Protein AF-A0A7Y5FXQ7-F1 (afdb_monomer_lite)

pLDDT: mean 80.45, std 16.92, range [24.81, 97.0]

Structure (mmCIF, N/CA/C/O backbone):
data_AF-A0A7Y5FXQ7-F1
#
_entry.id   AF-A0A7Y5FXQ7-F1
#
loop_
_atom_site.group_PDB
_atom_site.id
_atom_site.type_symbol
_atom_site.label_atom_id
_atom_site.label_alt_id
_atom_site.label_comp_id
_atom_site.label_asym_id
_atom_site.label_entity_id
_atom_site.label_seq_id
_atom_site.pdbx_PDB_ins_code
_atom_site.Cartn_x
_atom_site.Cartn_y
_atom_site.Cartn_z
_atom_site.occupancy
_atom_site.B_iso_or_equiv
_atom_site.auth_seq_id
_atom_site.auth_comp_id
_atom_site.auth_asym_id
_atom_site.auth_atom_id
_atom_site.pdbx_PDB_model_num
ATOM 1 N N . MET A 1 1 ? -5.727 45.950 62.310 1.00 51.16 1 MET A N 1
ATOM 2 C CA . MET A 1 1 ? -4.956 44.705 62.051 1.00 51.16 1 MET A CA 1
ATOM 3 C C . MET A 1 1 ? -5.798 43.414 61.933 1.00 51.16 1 MET A C 1
ATOM 5 O O . MET A 1 1 ? -5.301 42.457 61.358 1.00 51.16 1 MET A O 1
ATOM 9 N N . ARG A 1 2 ? -7.067 43.358 62.391 1.00 54.91 2 ARG A N 1
ATOM 10 C CA . ARG A 1 2 ? -7.904 42.129 62.393 1.00 54.91 2 ARG A CA 1
ATOM 11 C C . ARG A 1 2 ? -8.456 41.649 61.032 1.00 54.91 2 ARG A C 1
ATOM 13 O O . ARG A 1 2 ? -8.729 40.462 60.903 1.00 54.91 2 ARG A O 1
ATOM 20 N N . LEU A 1 3 ? -8.588 42.505 60.009 1.00 56.66 3 LEU A N 1
ATOM 21 C CA . LEU A 1 3 ? -9.130 42.086 58.697 1.00 56.66 3 LEU A CA 1
ATOM 22 C C . LEU A 1 3 ? -8.191 41.156 57.899 1.00 56.66 3 LEU A C 1
ATOM 24 O O . LEU A 1 3 ? -8.670 40.258 57.211 1.00 56.66 3 LEU A O 1
ATOM 28 N N . LYS A 1 4 ? -6.864 41.330 58.015 1.00 57.78 4 LYS A N 1
ATOM 29 C CA . LYS A 1 4 ? -5.871 40.551 57.246 1.00 57.78 4 LYS A CA 1
ATOM 30 C C . LYS A 1 4 ? -5.880 39.054 57.600 1.00 57.78 4 LYS A C 1
ATOM 32 O O . LYS A 1 4 ? -5.691 38.220 56.722 1.00 57.78 4 LYS A O 1
ATOM 37 N N . TYR A 1 5 ? -6.184 38.714 58.856 1.00 61.66 5 TYR A N 1
ATOM 38 C CA . TYR A 1 5 ? -6.247 37.327 59.339 1.00 61.66 5 TYR A CA 1
ATOM 39 C C . TYR A 1 5 ? -7.453 36.538 58.798 1.00 61.66 5 TYR A C 1
ATOM 41 O O . TYR A 1 5 ? -7.352 35.338 58.563 1.00 61.66 5 TYR A O 1
ATOM 49 N N . SER A 1 6 ? -8.590 37.202 58.567 1.00 76.50 6 SER A N 1
ATOM 50 C CA . SER A 1 6 ? -9.808 36.569 58.032 1.00 76.50 6 SER A CA 1
ATOM 51 C C . SER A 1 6 ? -9.676 36.252 56.540 1.00 76.50 6 SER A C 1
ATOM 53 O O . SER A 1 6 ? -10.070 35.171 56.101 1.00 76.50 6 SER A O 1
ATOM 55 N N . LEU A 1 7 ? -9.062 37.157 55.771 1.00 79.94 7 LEU A N 1
ATOM 56 C CA . LEU A 1 7 ? -8.849 36.965 54.339 1.00 79.94 7 LEU A CA 1
ATOM 57 C C . LEU A 1 7 ? -7.823 35.853 54.067 1.00 79.94 7 LEU A C 1
ATOM 59 O O . LEU A 1 7 ? -8.101 34.958 53.276 1.00 79.94 7 LEU A O 1
ATOM 63 N N . ALA A 1 8 ? -6.697 35.852 54.791 1.00 82.12 8 ALA A N 1
ATOM 64 C CA . ALA A 1 8 ? -5.660 34.824 54.666 1.00 82.12 8 ALA A CA 1
ATOM 65 C C . ALA A 1 8 ? -6.163 33.419 55.046 1.00 82.12 8 ALA A C 1
ATOM 67 O O . ALA A 1 8 ? -5.838 32.434 54.390 1.00 82.12 8 ALA A O 1
ATOM 68 N N . ARG A 1 9 ? -7.009 33.312 56.079 1.00 86.06 9 ARG A N 1
ATOM 69 C CA . ARG A 1 9 ? -7.615 32.033 56.475 1.00 86.06 9 ARG A CA 1
ATOM 70 C C . ARG A 1 9 ? -8.588 31.501 55.417 1.00 86.06 9 ARG A C 1
ATOM 72 O O . ARG A 1 9 ? -8.637 30.295 55.207 1.00 86.06 9 ARG A O 1
ATOM 79 N N . LYS A 1 10 ? -9.336 32.379 54.738 1.00 86.19 10 LYS A N 1
ATOM 80 C CA . LYS A 1 10 ? -10.249 31.999 53.645 1.00 86.19 10 LYS A CA 1
ATOM 81 C C . LYS A 1 10 ? -9.496 31.546 52.391 1.00 86.19 10 LYS A C 1
ATOM 83 O O . LYS A 1 10 ? -9.889 30.549 51.794 1.00 86.19 10 LYS A O 1
ATOM 88 N N . THR A 1 11 ? -8.409 32.224 52.018 1.00 89.88 11 THR A N 1
ATOM 89 C CA . THR A 1 11 ? -7.582 31.816 50.869 1.00 89.88 11 THR A CA 1
ATOM 90 C C . THR A 1 11 ? -6.838 30.510 51.136 1.00 89.88 11 THR A C 1
ATOM 92 O O . THR A 1 11 ? -6.804 29.653 50.259 1.00 89.88 11 THR A O 1
ATOM 95 N N . LEU A 1 12 ? -6.324 30.306 52.354 1.00 91.75 12 LEU A N 1
ATOM 96 C CA . LEU A 1 12 ? -5.724 29.033 52.768 1.00 91.75 12 LEU A CA 1
ATOM 97 C C . LEU A 1 12 ? -6.733 27.881 52.741 1.00 91.75 12 LEU A C 1
ATOM 99 O O . LEU A 1 12 ? -6.394 26.796 52.280 1.00 91.75 12 LEU A O 1
ATOM 103 N N . LEU A 1 13 ? -7.976 28.116 53.177 1.00 92.56 13 LEU A N 1
ATOM 104 C CA . LEU A 1 13 ? -9.033 27.105 53.100 1.00 92.56 13 LEU A CA 1
ATOM 105 C C . LEU A 1 13 ? -9.350 26.729 51.648 1.00 92.56 13 LEU A C 1
ATOM 107 O O . LEU A 1 13 ? -9.466 25.548 51.339 1.00 92.56 13 LEU A O 1
ATOM 111 N N . GLY A 1 14 ? -9.461 27.725 50.764 1.00 92.62 14 GLY A N 1
ATOM 112 C CA . GLY A 1 14 ? -9.702 27.503 49.338 1.00 92.62 14 GLY A CA 1
ATOM 113 C C . GLY A 1 14 ? -8.558 26.748 48.660 1.00 92.62 14 GLY A C 1
ATOM 114 O O . GLY A 1 14 ? -8.807 25.797 47.926 1.00 92.62 14 GLY A O 1
ATOM 115 N N . ALA A 1 15 ? -7.309 27.113 48.960 1.00 94.25 15 ALA A N 1
ATOM 116 C CA . ALA A 1 15 ? -6.131 26.408 48.459 1.00 94.25 15 ALA A CA 1
ATOM 117 C C . ALA A 1 15 ? -6.070 24.958 48.969 1.00 94.25 15 ALA A C 1
ATOM 119 O O . ALA A 1 15 ? -5.801 24.048 48.189 1.00 94.25 15 ALA A O 1
ATOM 120 N N . ALA A 1 16 ? -6.379 24.728 50.250 1.00 95.19 16 ALA A N 1
ATOM 121 C CA . ALA A 1 16 ? -6.426 23.388 50.829 1.00 95.19 16 ALA A CA 1
ATOM 122 C C . ALA A 1 16 ? -7.520 22.523 50.184 1.00 95.19 16 ALA A C 1
ATOM 124 O O . ALA A 1 16 ? -7.251 21.387 49.810 1.00 95.19 16 ALA A O 1
ATOM 125 N N . LEU A 1 17 ? -8.724 23.070 49.986 1.00 96.50 17 LEU A N 1
ATOM 126 C CA . LEU A 1 17 ? -9.814 22.400 49.266 1.00 96.50 17 LEU A CA 1
ATOM 127 C C . LEU A 1 17 ? -9.438 22.082 47.814 1.00 96.50 17 LEU A C 1
ATOM 129 O O . LEU A 1 17 ? -9.714 20.980 47.346 1.00 96.50 17 LEU A O 1
ATOM 133 N N . GLY A 1 18 ? -8.778 23.015 47.123 1.00 95.88 18 GLY A N 1
ATOM 134 C CA . GLY A 1 18 ? -8.294 22.810 45.758 1.00 95.88 18 GLY A CA 1
ATOM 135 C C . GLY A 1 18 ? -7.258 21.689 45.664 1.00 95.88 18 GLY A C 1
ATOM 136 O O . GLY A 1 18 ? -7.374 20.821 44.803 1.00 95.88 18 GLY A O 1
ATOM 137 N N . LEU A 1 19 ? -6.290 21.657 46.585 1.00 96.69 19 LEU A N 1
ATOM 138 C CA . LEU A 1 19 ? -5.289 20.588 46.662 1.00 96.69 19 LEU A CA 1
ATOM 139 C C . LEU A 1 19 ? -5.917 19.231 46.988 1.00 96.69 19 LEU A C 1
ATOM 141 O O . LEU A 1 19 ? -5.521 18.222 46.4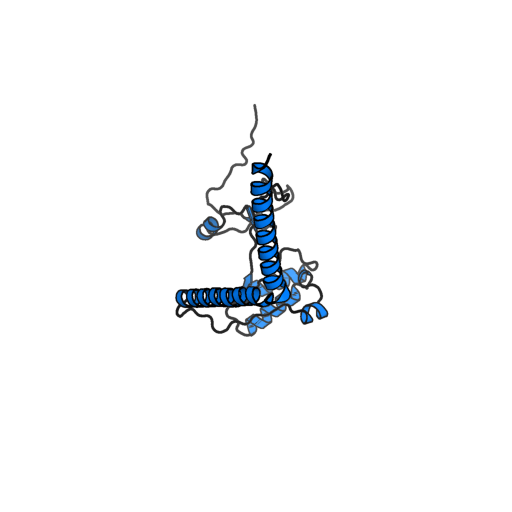13 1.00 96.69 19 LEU A O 1
ATOM 145 N N . LEU A 1 20 ? -6.916 19.206 47.871 1.00 96.38 20 LEU A N 1
ATOM 146 C CA . LEU A 1 20 ? -7.630 17.983 48.233 1.00 96.38 20 LEU A CA 1
ATOM 147 C C . LEU A 1 20 ? -8.426 17.442 47.035 1.00 96.38 20 LEU A C 1
ATOM 149 O O . LEU A 1 20 ? -8.339 16.256 46.724 1.00 96.38 20 LEU A O 1
ATOM 153 N N . ALA A 1 21 ? -9.127 18.313 46.305 1.00 96.12 21 ALA A N 1
ATOM 154 C CA . ALA A 1 21 ? -9.830 17.941 45.079 1.00 96.12 21 ALA A CA 1
ATOM 155 C C . ALA A 1 21 ? -8.866 17.444 43.988 1.00 96.12 21 ALA A C 1
ATOM 157 O O . ALA A 1 21 ? -9.116 16.404 43.384 1.00 96.12 21 ALA A O 1
ATOM 158 N N . ALA A 1 22 ? -7.743 18.135 43.771 1.00 94.50 22 ALA A N 1
ATOM 159 C CA . ALA A 1 22 ? -6.722 17.713 42.813 1.00 94.50 22 ALA A CA 1
ATOM 160 C C . ALA A 1 22 ? -6.108 16.354 43.189 1.00 94.50 22 ALA A C 1
ATOM 162 O O . ALA A 1 22 ? -5.956 15.493 42.327 1.00 94.50 22 ALA A O 1
ATOM 163 N N . GLY A 1 23 ? -5.820 16.134 44.476 1.00 94.50 23 GLY A N 1
ATOM 164 C CA . GLY A 1 23 ? -5.312 14.861 44.986 1.00 94.50 23 GLY A CA 1
ATOM 165 C C . GLY A 1 23 ? -6.311 13.714 44.825 1.00 94.50 23 GLY A C 1
ATOM 166 O O . GLY A 1 23 ? -5.914 12.616 44.452 1.00 94.50 23 GLY A O 1
ATOM 167 N N . LEU A 1 24 ? -7.607 13.969 45.038 1.00 92.25 24 LEU A N 1
ATOM 168 C CA . LEU A 1 24 ? -8.668 12.984 44.802 1.00 92.25 24 LEU A CA 1
ATOM 169 C C . LEU A 1 24 ? -8.826 12.651 43.317 1.00 92.25 24 LEU A C 1
ATOM 171 O O . LEU A 1 24 ? -8.971 11.479 42.983 1.00 92.25 24 LEU A O 1
ATOM 175 N N . ILE A 1 25 ? -8.772 13.653 42.434 1.00 89.50 25 ILE A N 1
ATOM 176 C CA . ILE A 1 25 ? -8.814 13.441 40.981 1.00 89.50 25 ILE A CA 1
ATOM 177 C C . ILE A 1 25 ? -7.613 12.605 40.543 1.00 89.50 25 ILE A C 1
ATOM 179 O O . ILE A 1 25 ? -7.805 11.615 39.847 1.00 89.50 25 ILE A O 1
ATOM 183 N N . TRP A 1 26 ? -6.408 12.960 40.996 1.00 89.19 26 TRP A N 1
ATOM 184 C CA . TRP A 1 26 ? -5.181 12.224 40.691 1.00 89.19 26 TRP A CA 1
ATOM 185 C C . TRP A 1 26 ? -5.227 10.779 41.210 1.00 89.19 26 TRP A C 1
ATOM 187 O O . TRP A 1 26 ? -4.934 9.844 40.470 1.00 89.19 26 TRP A O 1
ATOM 197 N N . LEU A 1 27 ? -5.665 10.574 42.458 1.00 88.00 27 LEU A N 1
ATOM 198 C CA . LEU A 1 27 ? -5.821 9.241 43.046 1.00 88.00 27 LEU A CA 1
ATOM 199 C C . LEU A 1 27 ? -6.845 8.407 42.265 1.00 88.00 27 LEU A C 1
ATOM 201 O O . LEU A 1 27 ? -6.624 7.227 41.997 1.00 88.00 27 LEU A O 1
ATOM 205 N N . PHE A 1 28 ? -7.966 9.016 41.884 1.00 83.50 28 PHE A N 1
ATOM 206 C CA . PHE A 1 28 ? -9.004 8.336 41.125 1.00 83.50 28 PHE A CA 1
ATOM 207 C C . PHE A 1 28 ? -8.534 7.987 39.705 1.00 83.50 28 PHE A C 1
ATOM 209 O O . PHE A 1 28 ? -8.767 6.864 39.254 1.00 83.50 28 PHE A O 1
ATOM 216 N N . SER A 1 29 ? -7.838 8.902 39.021 1.00 78.69 29 SER A N 1
ATOM 217 C CA . SER A 1 29 ? -7.351 8.691 37.655 1.00 78.69 29 SER A CA 1
ATOM 218 C C . SER A 1 29 ? -6.227 7.660 37.574 1.00 78.69 29 SER A C 1
ATOM 220 O O . SER A 1 29 ? -6.259 6.817 36.684 1.00 78.69 29 SER A O 1
ATOM 222 N N . GLU A 1 30 ? -5.264 7.699 38.498 1.00 81.31 30 GLU A N 1
ATOM 223 C CA . GLU A 1 30 ? -4.062 6.855 38.432 1.00 81.31 30 GLU A CA 1
ATOM 224 C C . GLU A 1 30 ? -4.216 5.515 39.161 1.00 81.31 30 GLU A C 1
ATOM 226 O O . GLU A 1 30 ? -3.668 4.508 38.722 1.00 81.31 30 GLU A O 1
ATOM 231 N N . VAL A 1 31 ? -4.967 5.469 40.269 1.00 78.81 31 VAL A N 1
ATOM 232 C CA . VAL A 1 31 ? -5.005 4.280 41.143 1.00 78.81 31 VAL A CA 1
ATOM 233 C C . VAL A 1 31 ? -6.305 3.496 41.003 1.00 78.81 31 VAL A C 1
ATOM 235 O O . VAL A 1 31 ? -6.283 2.268 40.995 1.00 78.81 31 VAL A O 1
ATOM 238 N N . VAL A 1 32 ? -7.446 4.180 40.893 1.00 73.69 32 VAL A N 1
ATOM 239 C CA . VAL A 1 32 ? -8.760 3.512 40.900 1.00 73.69 32 VAL A CA 1
ATOM 240 C C . VAL A 1 32 ? -9.206 3.117 39.492 1.00 73.69 32 VAL A C 1
ATOM 242 O O . VAL A 1 32 ? -9.837 2.075 39.317 1.00 73.69 32 VAL A O 1
ATOM 245 N N . ALA A 1 33 ? -8.902 3.940 38.485 1.00 70.62 33 ALA A N 1
ATOM 246 C CA . ALA A 1 33 ? -9.561 3.849 37.188 1.00 70.62 33 ALA A CA 1
ATOM 247 C C . ALA A 1 33 ? -8.715 4.197 35.938 1.00 70.62 33 ALA A C 1
ATOM 249 O O . ALA A 1 33 ? -9.302 4.696 34.970 1.00 70.62 33 ALA A O 1
ATOM 250 N N . PRO A 1 34 ? -7.405 3.879 35.845 1.00 70.56 34 PRO A N 1
ATOM 251 C CA . PRO A 1 34 ? -6.639 4.155 34.620 1.00 70.56 34 PRO A CA 1
ATOM 252 C C . PRO A 1 34 ? -7.247 3.460 33.384 1.00 70.56 34 PRO A C 1
ATOM 254 O O . PRO A 1 34 ? -7.194 3.970 32.268 1.00 70.56 34 PRO A O 1
ATOM 257 N N . GLY A 1 35 ? -7.922 2.321 33.584 1.00 75.81 35 GLY A N 1
ATOM 258 C CA . G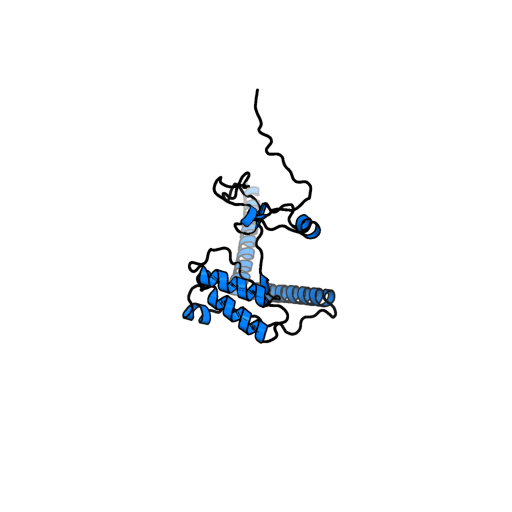LY A 1 35 ? -8.629 1.596 32.527 1.00 75.81 35 GLY A CA 1
ATOM 259 C C . GLY A 1 35 ? -9.997 2.164 32.134 1.00 75.81 35 GLY A C 1
ATOM 260 O O . GLY A 1 35 ? -10.489 1.811 31.067 1.00 75.81 35 GLY A O 1
ATOM 261 N N . ILE A 1 36 ? -10.629 3.024 32.944 1.00 81.31 36 ILE A N 1
ATOM 262 C CA . ILE A 1 36 ? -11.967 3.554 32.626 1.00 81.31 36 ILE A CA 1
ATOM 263 C C . ILE A 1 36 ? -11.875 4.530 31.456 1.00 81.31 36 ILE A C 1
ATOM 265 O O . ILE A 1 36 ? -12.641 4.397 30.506 1.00 81.31 36 ILE A O 1
ATOM 269 N N . TYR A 1 37 ? -10.907 5.452 31.481 1.00 79.56 37 TYR A N 1
ATOM 270 C CA . TYR A 1 37 ? -10.688 6.375 30.366 1.00 79.56 37 TYR A CA 1
ATOM 271 C C . TYR A 1 37 ? -10.354 5.615 29.077 1.00 79.56 37 TYR A C 1
ATOM 273 O O . TYR A 1 37 ? -11.023 5.805 28.066 1.00 79.56 37 TYR A O 1
ATOM 281 N N . ASN A 1 38 ? -9.413 4.668 29.149 1.00 82.50 38 ASN A N 1
ATOM 282 C CA . ASN A 1 38 ? -9.019 3.843 28.004 1.00 82.50 38 ASN A CA 1
ATOM 283 C C . ASN A 1 38 ? -10.181 3.001 27.463 1.00 82.50 38 ASN A C 1
ATOM 285 O O . ASN A 1 38 ? -10.306 2.819 26.257 1.00 82.50 38 ASN A O 1
ATOM 289 N N . ARG A 1 39 ? -11.060 2.500 28.337 1.00 86.12 39 ARG A N 1
ATOM 290 C CA . ARG A 1 39 ? -12.246 1.742 27.930 1.00 86.12 39 ARG A CA 1
ATOM 291 C C . ARG A 1 39 ? -13.290 2.631 27.264 1.00 86.12 39 ARG A C 1
ATOM 293 O O . ARG A 1 39 ? -13.817 2.246 26.228 1.00 86.12 39 ARG A O 1
ATOM 300 N N . PHE A 1 40 ? -13.558 3.818 27.809 1.00 88.69 40 PHE A N 1
ATOM 301 C CA . PHE A 1 40 ? -14.429 4.795 27.151 1.00 88.69 40 PHE A CA 1
ATOM 302 C C . PHE A 1 40 ? -13.860 5.227 25.798 1.00 88.69 40 PHE A C 1
ATOM 304 O O . PHE A 1 40 ? -14.593 5.315 24.812 1.00 88.69 40 PHE A O 1
ATOM 311 N N . GLU A 1 41 ? -12.553 5.461 25.716 1.00 90.38 41 GLU A N 1
ATOM 312 C CA . GLU A 1 41 ? -11.884 5.757 24.456 1.00 90.38 41 GLU A CA 1
ATOM 313 C C . GLU A 1 41 ? -12.033 4.596 23.464 1.00 90.38 41 GLU A C 1
ATOM 315 O O . GLU A 1 41 ? -12.498 4.826 22.349 1.00 90.38 41 GLU A O 1
ATOM 320 N N . ALA A 1 42 ? -11.744 3.359 23.880 1.00 91.12 42 ALA A N 1
ATOM 321 C CA . ALA A 1 42 ? -11.861 2.169 23.041 1.00 91.12 42 ALA A CA 1
ATOM 322 C C . ALA A 1 42 ? -13.301 1.939 22.552 1.00 91.12 42 ALA A C 1
ATOM 324 O O . ALA A 1 42 ? -13.527 1.790 21.354 1.00 91.12 42 ALA A O 1
ATOM 325 N N . GLU A 1 43 ? -14.295 2.002 23.441 1.00 94.19 43 GLU A N 1
ATOM 326 C CA . GLU A 1 43 ? -15.705 1.809 23.082 1.00 94.19 43 GLU A CA 1
ATOM 327 C C . GLU A 1 43 ? -16.215 2.922 22.148 1.00 94.19 43 GLU A C 1
ATOM 329 O O . GLU A 1 43 ? -16.913 2.657 21.162 1.00 94.19 43 GLU A O 1
ATOM 334 N N . THR A 1 44 ? -15.842 4.183 22.401 1.00 95.31 44 THR A N 1
ATOM 335 C CA . THR A 1 44 ? -16.229 5.298 21.518 1.00 95.31 44 THR A CA 1
ATOM 336 C C . THR A 1 44 ? -15.503 5.257 20.175 1.00 95.31 44 THR A C 1
ATOM 338 O O . THR A 1 44 ? -16.049 5.711 19.164 1.00 95.31 44 THR A O 1
ATOM 341 N N . LEU A 1 45 ? -14.274 4.747 20.134 1.00 94.25 45 LEU A N 1
ATOM 342 C CA . LEU A 1 45 ? -13.495 4.547 18.917 1.00 94.25 45 LEU A CA 1
ATOM 343 C C . LEU A 1 45 ? -14.092 3.414 18.072 1.00 94.25 45 LEU A C 1
ATOM 345 O O . LEU A 1 45 ? -14.381 3.638 16.895 1.00 94.25 45 LEU A O 1
ATOM 349 N N . ASP A 1 46 ? -14.410 2.272 18.680 1.00 94.69 46 ASP A N 1
ATOM 350 C CA . ASP A 1 46 ? -15.099 1.153 18.026 1.00 94.69 46 ASP A CA 1
ATOM 351 C C . ASP A 1 46 ? -16.440 1.582 17.425 1.00 94.69 46 ASP A C 1
ATOM 353 O O . ASP A 1 46 ? -16.748 1.270 16.270 1.00 94.69 46 ASP A O 1
ATOM 357 N N . LEU A 1 47 ? -17.233 2.355 18.171 1.00 96.06 47 LEU A N 1
ATOM 358 C CA . LEU A 1 47 ? -18.508 2.877 17.685 1.00 96.06 47 LEU A CA 1
ATOM 359 C C . LEU A 1 47 ? -18.327 3.791 16.465 1.00 96.06 47 LEU A C 1
ATOM 361 O O . LEU A 1 47 ? -19.101 3.708 15.507 1.00 96.06 47 LEU A O 1
ATOM 365 N N . ARG A 1 48 ? -17.308 4.660 16.485 1.00 94.31 48 ARG A N 1
ATOM 366 C CA . ARG A 1 48 ? -16.979 5.542 15.355 1.00 94.31 48 ARG A CA 1
ATOM 367 C C . ARG A 1 48 ? -16.561 4.736 14.127 1.00 94.31 48 ARG A C 1
ATOM 369 O O . ARG A 1 48 ? -17.053 5.027 13.036 1.00 94.31 48 ARG A O 1
ATOM 376 N N . TYR A 1 49 ? -15.726 3.711 14.299 1.00 95.12 49 TYR A N 1
ATOM 377 C CA . TYR A 1 49 ? -15.315 2.836 13.201 1.00 95.12 49 TYR A CA 1
ATOM 378 C C . TYR A 1 49 ? -16.487 2.048 12.622 1.00 95.12 49 TYR A C 1
ATOM 380 O O . TYR A 1 49 ? -16.662 2.060 11.406 1.00 95.12 49 TYR A O 1
ATOM 388 N N . ARG A 1 50 ? -17.341 1.446 13.458 1.00 95.00 50 ARG A N 1
ATOM 389 C CA . ARG A 1 50 ? -18.538 0.731 12.982 1.00 95.00 50 ARG A CA 1
ATOM 390 C C . ARG A 1 50 ? -19.455 1.644 12.177 1.00 95.00 50 ARG A C 1
ATOM 392 O O . ARG A 1 50 ? -19.747 1.340 11.028 1.00 95.00 50 ARG A O 1
ATOM 399 N N . ARG A 1 51 ? -19.795 2.823 12.713 1.00 94.62 51 ARG A N 1
ATOM 400 C CA . ARG A 1 51 ? -20.621 3.813 11.996 1.00 94.62 51 ARG A CA 1
ATOM 401 C C . ARG A 1 51 ? -19.992 4.248 10.673 1.00 94.62 51 ARG A C 1
ATOM 403 O O . ARG A 1 51 ? -20.703 4.416 9.686 1.00 94.62 51 ARG A O 1
ATOM 410 N N . ARG A 1 52 ? -18.668 4.429 10.635 1.00 92.56 52 ARG A N 1
ATOM 411 C CA . ARG A 1 52 ? -17.944 4.768 9.404 1.00 92.56 52 ARG A CA 1
ATOM 412 C C . ARG A 1 52 ? -18.007 3.630 8.387 1.00 92.56 52 ARG A C 1
ATOM 414 O O . ARG A 1 52 ? -18.255 3.904 7.218 1.00 92.56 52 ARG A O 1
ATOM 421 N N . ILE A 1 53 ? -17.794 2.388 8.815 1.00 90.00 53 ILE A N 1
ATOM 422 C CA . ILE A 1 53 ? -17.862 1.203 7.952 1.00 90.00 53 ILE A CA 1
ATOM 423 C C . ILE A 1 53 ? -19.278 1.030 7.400 1.00 90.00 53 ILE A C 1
ATOM 425 O O . ILE A 1 53 ? -19.430 0.857 6.195 1.00 90.00 53 ILE A O 1
ATOM 429 N N . ASP A 1 54 ? -20.306 1.144 8.239 1.00 90.44 54 ASP A N 1
ATOM 430 C CA . ASP A 1 54 ? -21.704 1.011 7.817 1.00 90.44 54 ASP A CA 1
ATOM 431 C C . ASP A 1 54 ? -22.098 2.106 6.821 1.00 90.44 54 ASP A C 1
ATOM 433 O O . ASP A 1 54 ? -22.730 1.828 5.804 1.00 90.44 54 ASP A O 1
ATOM 437 N N . HIS A 1 55 ? -21.643 3.340 7.048 1.00 89.94 55 HIS A N 1
ATOM 438 C CA . HIS A 1 55 ? -21.832 4.433 6.098 1.00 89.94 55 HIS A CA 1
ATOM 439 C C . HIS A 1 55 ? -21.155 4.157 4.745 1.00 89.94 55 HIS A C 1
ATOM 441 O O . HIS A 1 55 ? -21.766 4.363 3.697 1.00 89.94 55 HIS A O 1
ATOM 447 N N . LEU A 1 56 ? -19.914 3.659 4.750 1.00 88.25 56 LEU A N 1
ATOM 448 C CA . LEU A 1 56 ? -19.189 3.301 3.525 1.00 88.25 56 LEU A CA 1
ATOM 449 C C . LEU A 1 56 ? -19.838 2.118 2.791 1.00 88.25 56 LEU A C 1
ATOM 451 O O . LEU A 1 56 ? -19.885 2.115 1.562 1.00 88.25 56 LEU A O 1
ATOM 455 N N . ARG A 1 57 ? -20.360 1.130 3.528 1.00 84.81 57 ARG A N 1
ATOM 456 C CA . ARG A 1 57 ? -21.133 0.012 2.968 1.00 84.81 57 ARG A CA 1
ATOM 457 C C . ARG A 1 57 ? -22.407 0.514 2.295 1.00 84.81 57 ARG A C 1
ATOM 459 O O . ARG A 1 57 ? -22.644 0.178 1.140 1.00 84.81 57 ARG A O 1
ATOM 466 N N . ALA A 1 58 ? -23.164 1.382 2.968 1.00 86.88 58 ALA A N 1
ATOM 467 C CA . ALA A 1 58 ? -24.368 1.988 2.405 1.00 86.88 58 ALA A CA 1
ATOM 468 C C . ALA A 1 58 ? -24.076 2.802 1.129 1.00 86.88 58 ALA A C 1
ATOM 470 O O . ALA A 1 58 ? -24.852 2.745 0.182 1.00 86.88 58 ALA A O 1
ATOM 471 N N . GLN A 1 59 ? -22.944 3.515 1.072 1.00 86.88 59 GLN A N 1
ATOM 472 C CA . GLN A 1 59 ? -22.516 4.239 -0.134 1.00 86.88 59 GLN A CA 1
ATOM 473 C C . GLN A 1 59 ? -22.102 3.323 -1.295 1.00 86.88 59 GLN A C 1
ATOM 475 O O . GLN A 1 59 ? -22.281 3.705 -2.449 1.00 86.88 59 GLN A O 1
ATOM 480 N N . ARG A 1 60 ? -21.526 2.146 -1.013 1.00 81.00 60 ARG A N 1
ATOM 481 C CA . ARG A 1 60 ? -21.119 1.184 -2.054 1.00 81.00 60 ARG A CA 1
ATOM 482 C C . ARG A 1 60 ? -22.292 0.408 -2.654 1.00 81.00 60 ARG A C 1
ATOM 484 O O . ARG A 1 60 ? -22.183 -0.008 -3.804 1.00 81.00 60 ARG A O 1
ATOM 491 N N . GLY A 1 61 ? -23.387 0.223 -1.915 1.00 77.69 61 GLY A N 1
ATOM 492 C CA . GLY A 1 61 ? -24.533 -0.561 -2.385 1.00 77.69 61 GLY A CA 1
ATOM 493 C C . GLY A 1 61 ? -24.131 -1.990 -2.771 1.00 77.69 61 GLY A C 1
ATOM 494 O O . GLY A 1 61 ? -23.362 -2.630 -2.057 1.00 77.69 61 GLY A O 1
ATOM 495 N N . GLU A 1 62 ? -24.615 -2.469 -3.920 1.00 69.19 62 GLU A N 1
ATOM 496 C CA . GLU A 1 62 ? -24.344 -3.816 -4.458 1.00 69.19 62 GLU A CA 1
ATOM 497 C C . GLU A 1 62 ? -22.915 -4.001 -5.012 1.00 69.19 62 GLU A C 1
ATOM 499 O O . GLU A 1 62 ? -22.511 -5.121 -5.302 1.00 69.19 62 GLU A O 1
ATOM 504 N N . ALA A 1 63 ? -22.103 -2.941 -5.121 1.00 70.31 63 ALA A N 1
ATOM 505 C CA . ALA A 1 63 ? -20.719 -3.018 -5.614 1.00 70.31 63 ALA A CA 1
ATOM 506 C C . ALA A 1 63 ? -19.713 -3.503 -4.543 1.00 70.31 63 ALA A C 1
ATOM 508 O O . ALA A 1 63 ? -18.561 -3.053 -4.493 1.00 70.31 63 ALA A O 1
ATOM 509 N N . ALA A 1 64 ? -20.147 -4.372 -3.629 1.00 71.56 64 ALA A N 1
ATOM 510 C CA . ALA A 1 64 ? -19.290 -4.932 -2.596 1.00 71.56 64 ALA A CA 1
ATOM 511 C C . ALA A 1 64 ? -18.368 -6.001 -3.203 1.00 71.56 64 ALA A C 1
ATOM 513 O O . ALA A 1 64 ? -18.823 -6.996 -3.753 1.00 71.56 64 ALA A O 1
ATOM 514 N N . ILE A 1 65 ? -17.054 -5.794 -3.098 1.00 76.00 65 ILE A N 1
ATOM 515 C CA . ILE A 1 65 ? -16.068 -6.834 -3.409 1.00 76.00 65 ILE A CA 1
ATOM 516 C C . ILE A 1 65 ? -16.005 -7.752 -2.190 1.00 76.00 65 ILE A C 1
ATOM 518 O O . ILE A 1 65 ? -15.512 -7.339 -1.139 1.00 76.00 65 ILE A O 1
ATOM 522 N N . GLU A 1 66 ? -16.544 -8.959 -2.319 1.00 77.75 66 GLU A N 1
ATOM 523 C CA . GLU A 1 66 ? -16.606 -9.929 -1.218 1.00 77.75 66 GLU A CA 1
ATOM 524 C C . GLU A 1 66 ? -15.332 -10.778 -1.112 1.00 77.75 66 GLU A C 1
ATOM 526 O O . GLU A 1 66 ? -14.954 -11.194 -0.019 1.00 77.75 66 GLU A O 1
ATOM 531 N N . GLU A 1 67 ? -14.620 -10.969 -2.225 1.00 88.31 67 GLU A N 1
ATOM 532 C CA . GLU A 1 67 ? -13.409 -11.786 -2.286 1.00 88.31 67 GLU A CA 1
ATOM 533 C C . GLU A 1 67 ? -12.162 -10.900 -2.396 1.00 88.31 67 GLU A C 1
ATOM 535 O O . GLU A 1 67 ? -11.757 -10.462 -3.473 1.00 88.31 67 GLU A O 1
ATOM 540 N N . ILE A 1 68 ? -11.566 -10.594 -1.241 1.00 91.19 68 ILE A N 1
ATOM 541 C CA . ILE A 1 68 ? -10.325 -9.822 -1.135 1.00 91.19 68 ILE A CA 1
ATOM 542 C C . ILE A 1 68 ? -9.282 -10.687 -0.439 1.00 91.19 68 ILE A C 1
ATOM 544 O O . ILE A 1 68 ? -9.453 -11.079 0.715 1.00 91.19 68 ILE A O 1
ATOM 548 N N . VAL A 1 69 ? -8.169 -10.932 -1.127 1.00 93.06 69 VAL A N 1
ATOM 549 C CA . VAL A 1 69 ? -6.998 -11.596 -0.553 1.00 93.06 69 VAL A CA 1
ATOM 550 C C . VAL A 1 69 ? -5.946 -10.541 -0.240 1.00 93.06 69 VAL A C 1
ATOM 552 O O . VAL A 1 69 ? -5.487 -9.829 -1.132 1.00 93.06 69 VAL A O 1
ATOM 555 N N . ILE A 1 70 ? -5.559 -10.442 1.032 1.00 93.50 70 ILE A N 1
ATOM 556 C CA . ILE A 1 70 ? -4.474 -9.565 1.480 1.00 93.50 70 ILE A CA 1
ATOM 557 C C . ILE A 1 70 ? -3.212 -10.412 1.626 1.00 93.50 70 ILE A C 1
ATOM 559 O O . ILE A 1 70 ? -3.167 -11.338 2.435 1.00 93.50 70 ILE A O 1
ATOM 563 N N . VAL A 1 71 ? -2.191 -10.092 0.831 1.00 93.19 71 VAL A N 1
ATOM 564 C CA . VAL A 1 71 ? -0.858 -10.691 0.940 1.00 93.19 71 VAL A CA 1
ATOM 565 C C . VAL A 1 71 ? 0.003 -9.754 1.778 1.00 93.19 71 VAL A C 1
ATOM 567 O O . VAL A 1 71 ? 0.431 -8.710 1.290 1.00 93.19 71 VAL A O 1
ATOM 570 N N . ASP A 1 72 ? 0.212 -10.115 3.041 1.00 93.69 72 ASP A N 1
ATOM 571 C CA . ASP A 1 72 ? 0.944 -9.288 4.000 1.00 93.69 72 ASP A CA 1
ATOM 572 C C . ASP A 1 72 ? 2.456 -9.582 3.998 1.00 93.69 72 ASP A C 1
ATOM 574 O O . ASP A 1 72 ? 2.899 -10.686 3.661 1.00 93.69 72 ASP A O 1
ATOM 578 N N . ILE A 1 73 ? 3.249 -8.586 4.393 1.00 92.75 73 ILE A N 1
ATOM 579 C CA . ILE A 1 73 ? 4.681 -8.724 4.666 1.00 92.75 73 ILE A CA 1
ATOM 580 C C . ILE A 1 73 ? 4.844 -8.888 6.175 1.00 92.75 73 ILE A C 1
ATOM 582 O O . ILE A 1 73 ? 4.994 -7.920 6.918 1.00 92.75 73 ILE A O 1
ATOM 586 N N . ASP A 1 74 ? 4.810 -10.139 6.623 1.00 92.50 74 ASP A N 1
ATOM 587 C CA . ASP A 1 74 ? 4.902 -10.475 8.037 1.00 92.50 74 ASP A CA 1
ATOM 588 C C . ASP A 1 74 ? 6.353 -10.615 8.532 1.00 92.50 74 ASP A C 1
ATOM 590 O O . ASP A 1 74 ? 7.327 -10.707 7.774 1.00 92.50 74 ASP A O 1
ATOM 594 N N . GLU A 1 75 ? 6.493 -10.687 9.854 1.00 93.25 75 GLU A N 1
ATOM 595 C CA . GLU A 1 75 ? 7.775 -10.898 10.529 1.00 93.25 75 GLU A CA 1
ATOM 596 C C . GLU A 1 75 ? 8.468 -12.186 10.048 1.00 93.25 75 GLU A C 1
ATOM 598 O O . GLU A 1 75 ? 9.680 -12.215 9.836 1.00 93.25 75 GLU A O 1
ATOM 603 N N . ARG A 1 76 ? 7.704 -13.253 9.781 1.00 93.19 76 ARG A N 1
ATOM 604 C CA . ARG A 1 76 ? 8.250 -14.518 9.270 1.00 93.19 76 ARG A CA 1
ATOM 605 C C . ARG A 1 76 ? 8.879 -14.349 7.886 1.00 93.19 76 ARG A C 1
ATOM 607 O O . ARG A 1 76 ? 9.909 -14.968 7.602 1.00 93.19 76 ARG A O 1
ATOM 614 N N . SER A 1 77 ? 8.265 -13.550 7.021 1.00 91.62 77 SER A N 1
ATOM 615 C CA . SER A 1 77 ? 8.794 -13.223 5.698 1.00 91.62 77 SER A CA 1
ATOM 616 C C . SER A 1 77 ? 10.057 -12.383 5.817 1.00 91.62 77 SER A C 1
ATOM 618 O O . SER A 1 77 ? 11.047 -12.695 5.155 1.00 91.62 77 SER A O 1
ATOM 620 N N . MET A 1 78 ? 10.074 -11.392 6.712 1.00 92.94 78 MET A N 1
ATOM 621 C CA . MET A 1 78 ? 11.267 -10.576 6.955 1.00 92.94 78 MET A CA 1
ATOM 622 C C . MET A 1 78 ? 12.429 -11.375 7.553 1.00 92.94 78 MET A C 1
ATOM 624 O O . MET A 1 78 ? 13.571 -11.180 7.146 1.00 92.94 78 MET A O 1
ATOM 628 N N . GLN A 1 79 ? 12.171 -12.340 8.436 1.00 93.19 79 GLN A N 1
ATOM 629 C CA . GLN A 1 79 ? 13.220 -13.226 8.960 1.00 93.19 79 GLN A CA 1
ATOM 630 C C . GLN A 1 79 ? 13.848 -14.105 7.872 1.00 93.19 79 GLN A C 1
ATOM 632 O O . GLN A 1 79 ? 15.034 -14.424 7.939 1.00 93.19 79 GLN A O 1
ATOM 637 N N . LYS A 1 80 ? 13.066 -14.500 6.862 1.00 91.00 80 LYS A N 1
ATOM 638 C CA . LYS A 1 80 ? 13.535 -15.357 5.763 1.00 91.00 80 LYS A CA 1
ATOM 639 C C . LYS A 1 80 ? 14.195 -14.587 4.625 1.00 91.00 80 LYS A C 1
ATOM 641 O O . LYS A 1 80 ? 15.157 -15.076 4.043 1.00 91.00 80 LYS A O 1
ATOM 646 N N . LEU A 1 81 ? 13.633 -13.438 4.260 1.00 88.25 81 LEU A N 1
ATOM 647 C CA . LEU A 1 81 ? 14.000 -12.681 3.059 1.00 88.25 81 LEU A CA 1
ATOM 648 C C . LEU A 1 81 ? 14.738 -11.374 3.385 1.00 88.25 81 LEU A C 1
ATOM 650 O O . LEU A 1 81 ? 15.240 -10.710 2.481 1.00 88.25 81 LEU A O 1
ATOM 654 N N . GLY A 1 82 ? 14.822 -10.998 4.660 1.00 90.25 82 GLY A N 1
ATOM 655 C CA . GLY A 1 82 ? 15.401 -9.739 5.115 1.00 90.25 82 GLY A CA 1
ATOM 656 C C . GLY A 1 82 ? 14.445 -8.557 4.956 1.00 90.25 82 GLY A C 1
ATOM 657 O O . GLY A 1 82 ? 13.228 -8.713 4.855 1.00 90.25 82 GLY A O 1
ATOM 658 N N . ASN A 1 83 ? 15.008 -7.350 4.911 1.00 88.25 83 ASN A N 1
ATOM 659 C CA . ASN A 1 83 ? 14.243 -6.111 4.783 1.00 88.25 83 ASN A CA 1
ATOM 660 C C . ASN A 1 83 ? 13.519 -6.036 3.427 1.00 88.25 83 ASN A C 1
ATOM 662 O O . ASN A 1 83 ? 14.160 -6.065 2.374 1.00 88.25 83 ASN A O 1
ATOM 666 N N . PHE A 1 84 ? 12.197 -5.858 3.459 1.00 87.00 84 PHE A N 1
ATOM 667 C CA . PHE A 1 84 ? 11.344 -5.838 2.267 1.00 87.00 84 PHE A CA 1
ATOM 668 C C . PHE A 1 84 ? 11.742 -4.791 1.220 1.00 87.00 84 PHE A C 1
ATOM 670 O O . PHE A 1 84 ? 11.604 -5.022 0.020 1.00 87.00 84 PHE A O 1
ATOM 677 N N . SER A 1 85 ? 12.292 -3.653 1.653 1.00 84.38 85 SER A N 1
ATOM 678 C CA . SER A 1 85 ? 12.741 -2.587 0.748 1.00 84.38 85 SER A CA 1
ATOM 679 C C . SER A 1 85 ? 13.917 -3.004 -0.146 1.00 84.38 85 SER A C 1
ATOM 681 O O . SER A 1 85 ? 14.169 -2.360 -1.165 1.00 84.38 85 SER A O 1
ATOM 683 N N . GLN A 1 86 ? 14.615 -4.083 0.223 1.00 86.25 86 GLN A N 1
ATOM 684 C CA . GLN A 1 86 ? 15.782 -4.626 -0.473 1.00 86.25 86 GLN A CA 1
ATOM 685 C C . GLN A 1 86 ? 15.478 -5.932 -1.215 1.00 86.25 86 GLN A C 1
ATOM 687 O O . GLN A 1 86 ? 16.370 -6.486 -1.861 1.00 86.25 86 GLN A O 1
ATOM 692 N N . TRP A 1 87 ? 14.247 -6.445 -1.135 1.00 89.00 87 TRP A N 1
ATOM 693 C CA . TRP A 1 87 ? 13.895 -7.685 -1.812 1.00 89.00 87 TRP A CA 1
ATOM 694 C C . TRP A 1 87 ? 14.063 -7.549 -3.331 1.00 89.00 87 TRP A C 1
ATOM 696 O O . TRP A 1 87 ? 13.600 -6.567 -3.926 1.00 89.00 87 TRP A O 1
ATOM 706 N N . PRO A 1 88 ? 14.682 -8.543 -3.995 1.00 90.00 88 PRO A N 1
ATOM 707 C CA . PRO A 1 88 ? 14.753 -8.571 -5.445 1.00 90.00 88 PRO A CA 1
ATOM 708 C C . PRO A 1 88 ? 13.364 -8.477 -6.083 1.00 90.00 88 PRO A C 1
ATOM 710 O O . PRO A 1 88 ? 12.443 -9.214 -5.724 1.00 90.00 88 PRO A O 1
ATOM 713 N N . ARG A 1 89 ? 13.226 -7.631 -7.112 1.00 91.81 89 ARG A N 1
ATOM 714 C CA . ARG A 1 89 ? 11.978 -7.482 -7.887 1.00 91.81 89 ARG A CA 1
ATOM 715 C C . ARG A 1 89 ? 11.491 -8.784 -8.534 1.00 91.81 89 ARG A C 1
ATOM 717 O O . ARG A 1 89 ? 10.310 -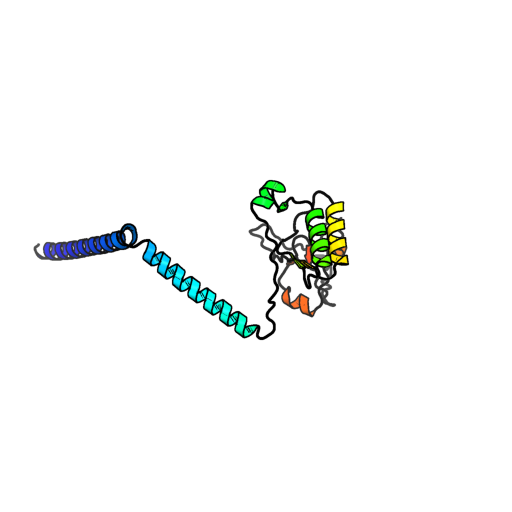8.901 -8.846 1.00 91.81 89 ARG A O 1
ATOM 724 N N . THR A 1 90 ? 12.354 -9.796 -8.648 1.00 93.06 90 THR A N 1
ATOM 725 C CA . THR A 1 90 ? 11.975 -11.150 -9.074 1.00 93.06 90 THR A CA 1
ATOM 726 C C . THR A 1 90 ? 10.927 -11.796 -8.162 1.00 93.06 90 THR A C 1
ATOM 728 O O . THR A 1 90 ? 10.095 -12.550 -8.663 1.00 93.06 90 THR A O 1
ATOM 731 N N . HIS A 1 91 ? 10.913 -11.497 -6.856 1.00 92.25 91 HIS A N 1
ATOM 732 C CA . HIS A 1 91 ? 9.876 -11.997 -5.947 1.00 92.25 91 HIS A CA 1
ATOM 733 C C . HIS A 1 91 ? 8.507 -11.413 -6.291 1.00 92.25 91 HIS A C 1
ATOM 735 O O . HIS A 1 91 ? 7.538 -12.159 -6.411 1.00 92.25 91 HIS A O 1
ATOM 741 N N . HIS A 1 92 ? 8.439 -10.102 -6.530 1.00 93.44 92 HIS A N 1
ATOM 742 C CA . HIS A 1 92 ? 7.199 -9.440 -6.931 1.00 93.44 92 HIS A CA 1
ATOM 743 C C . HIS A 1 92 ? 6.739 -9.885 -8.325 1.00 93.44 92 HIS A C 1
ATOM 745 O O . HIS A 1 92 ? 5.550 -10.105 -8.519 1.00 93.44 92 HIS A O 1
ATOM 751 N N . ALA A 1 93 ? 7.663 -10.111 -9.267 1.00 95.19 93 ALA A N 1
ATOM 752 C CA . ALA A 1 93 ? 7.341 -10.652 -10.591 1.00 95.19 93 ALA A CA 1
ATOM 753 C C . ALA A 1 93 ? 6.676 -12.034 -10.504 1.00 95.19 93 ALA A C 1
ATOM 755 O O . ALA A 1 93 ? 5.618 -12.250 -11.087 1.00 95.19 93 ALA A O 1
ATOM 756 N N . ARG A 1 94 ? 7.252 -12.944 -9.706 1.00 95.50 94 ARG A N 1
ATOM 757 C CA . ARG A 1 94 ? 6.670 -14.275 -9.471 1.00 95.50 94 ARG A CA 1
ATOM 758 C C . ARG A 1 94 ? 5.324 -14.203 -8.755 1.00 95.50 94 ARG A C 1
ATOM 760 O O . ARG A 1 94 ? 4.449 -15.008 -9.049 1.00 95.50 94 ARG A O 1
ATOM 767 N N . LEU A 1 95 ? 5.159 -13.259 -7.825 1.00 95.25 95 LEU A N 1
ATOM 768 C CA . LEU A 1 95 ? 3.885 -13.042 -7.141 1.00 95.25 95 LEU A CA 1
ATOM 769 C C . LEU A 1 95 ? 2.795 -12.599 -8.126 1.00 95.25 95 LEU A C 1
ATOM 771 O O . LEU A 1 95 ? 1.694 -13.138 -8.079 1.00 95.25 95 LEU A O 1
ATOM 775 N N . VAL A 1 96 ? 3.111 -11.672 -9.038 1.00 97.00 96 VAL A N 1
ATOM 776 C CA . VAL A 1 96 ? 2.190 -11.253 -10.106 1.00 97.00 96 VAL A CA 1
ATOM 777 C C . VAL A 1 96 ? 1.785 -12.446 -10.963 1.00 97.00 96 VAL A C 1
ATOM 779 O O . VAL A 1 96 ? 0.591 -12.679 -11.122 1.00 97.00 96 VAL A O 1
ATOM 782 N N . ASP A 1 97 ? 2.751 -13.230 -11.452 1.00 96.62 97 ASP A N 1
ATOM 783 C CA . ASP A 1 97 ? 2.464 -14.415 -12.270 1.00 96.62 97 ASP A CA 1
ATOM 784 C C . ASP A 1 97 ? 1.544 -15.403 -11.533 1.00 96.62 97 ASP A C 1
ATOM 786 O O . ASP A 1 97 ? 0.575 -15.903 -12.106 1.00 96.62 97 ASP A O 1
ATOM 790 N N . TYR A 1 98 ? 1.835 -15.670 -10.255 1.00 96.69 98 TYR A N 1
ATOM 791 C CA . TYR A 1 98 ? 1.065 -16.598 -9.429 1.00 96.69 98 TYR A CA 1
ATOM 792 C C . TYR A 1 98 ? -0.377 -16.124 -9.222 1.00 96.69 98 TYR A C 1
ATOM 794 O O . TYR A 1 98 ? -1.311 -16.893 -9.439 1.00 96.69 98 TYR A O 1
ATOM 802 N N . LEU A 1 99 ? -0.571 -14.858 -8.844 1.00 96.25 99 LEU A N 1
ATOM 803 C CA . LEU A 1 99 ? -1.901 -14.292 -8.607 1.00 96.25 99 LEU A CA 1
ATOM 804 C C . LEU A 1 99 ? -2.707 -14.168 -9.904 1.00 96.25 99 LEU A C 1
ATOM 806 O O . LEU A 1 99 ? -3.896 -14.479 -9.918 1.00 96.25 99 LEU A O 1
ATOM 810 N N . HIS A 1 100 ? -2.059 -13.763 -10.997 1.00 96.38 100 HIS A N 1
ATOM 811 C CA . HIS A 1 100 ? -2.693 -13.660 -12.307 1.00 96.38 100 HIS A CA 1
ATOM 812 C C . HIS A 1 100 ? -3.154 -15.036 -12.806 1.00 96.38 100 HIS A C 1
ATOM 814 O O . HIS A 1 100 ? -4.318 -15.207 -13.160 1.00 96.38 100 HIS A O 1
ATOM 820 N N . THR A 1 101 ? -2.276 -16.044 -12.747 1.00 96.00 101 THR A N 1
ATOM 821 C CA . THR A 1 101 ? -2.621 -17.431 -13.115 1.00 96.00 101 THR A CA 1
ATOM 822 C C . THR A 1 101 ? -3.681 -18.017 -12.179 1.00 96.00 101 THR A C 1
ATOM 824 O O . THR A 1 101 ? -4.501 -18.828 -12.600 1.00 96.00 101 THR A O 1
ATOM 827 N N . GLY A 1 102 ? -3.696 -17.581 -10.918 1.00 94.62 102 GLY A N 1
ATOM 828 C CA . GLY A 1 102 ? -4.715 -17.924 -9.929 1.00 94.62 102 GLY A CA 1
ATOM 829 C C . GLY A 1 102 ? -6.083 -17.267 -10.153 1.00 94.62 102 GLY A C 1
ATOM 830 O O . GLY A 1 102 ? -6.981 -17.503 -9.353 1.00 94.62 102 GLY A O 1
ATOM 831 N N . GLY A 1 103 ? -6.263 -16.462 -11.208 1.00 94.75 103 GLY A N 1
ATOM 832 C CA . GLY A 1 103 ? -7.553 -15.861 -11.560 1.00 94.75 103 GLY A CA 1
ATOM 833 C C . GLY A 1 103 ? -7.873 -14.555 -10.832 1.00 94.75 103 GLY A C 1
ATOM 834 O O . GLY A 1 103 ? -9.030 -14.133 -10.819 1.00 94.75 103 GLY A O 1
ATOM 835 N N . ALA A 1 104 ? -6.879 -13.890 -10.230 1.00 95.50 104 ALA A N 1
ATOM 836 C CA . ALA A 1 104 ? -7.094 -12.588 -9.608 1.00 95.50 104 ALA A CA 1
ATOM 837 C C . ALA A 1 104 ? -7.651 -11.589 -10.635 1.00 95.50 104 ALA A C 1
ATOM 839 O O . ALA A 1 104 ? -7.053 -11.376 -11.688 1.00 95.50 104 ALA A O 1
ATOM 840 N N . SER A 1 105 ? -8.776 -10.940 -10.321 1.00 94.06 105 SER A N 1
ATOM 841 C CA . SER A 1 105 ? -9.372 -9.938 -11.219 1.00 94.06 105 SER A CA 1
ATOM 842 C C . SER A 1 105 ? -8.527 -8.663 -11.295 1.00 94.06 105 SER A C 1
ATOM 844 O O . SER A 1 105 ? -8.347 -8.107 -12.375 1.00 94.06 105 SER A O 1
ATOM 846 N N . VAL A 1 106 ? -7.975 -8.217 -10.162 1.00 95.19 106 VAL A N 1
ATOM 847 C CA . VAL A 1 106 ? -7.079 -7.056 -10.051 1.00 95.19 106 VAL A CA 1
ATOM 848 C C . VAL A 1 106 ? -6.008 -7.359 -9.005 1.00 95.19 106 VAL A C 1
ATOM 850 O O . VAL A 1 106 ? -6.314 -7.913 -7.951 1.00 95.19 106 VAL A O 1
ATOM 853 N N . ILE A 1 107 ? -4.761 -6.977 -9.280 1.00 96.56 107 ILE A N 1
ATOM 854 C CA . ILE A 1 107 ? -3.629 -7.122 -8.356 1.00 96.56 107 ILE A CA 1
ATOM 855 C C . ILE A 1 107 ? -3.172 -5.727 -7.932 1.00 96.56 107 ILE A C 1
ATOM 857 O O . ILE A 1 107 ? -2.673 -4.964 -8.754 1.00 96.56 107 ILE A O 1
ATOM 861 N N . CYS A 1 108 ? -3.320 -5.390 -6.652 1.00 95.44 108 CYS A N 1
ATOM 862 C CA . CYS A 1 108 ? -2.935 -4.083 -6.119 1.00 95.44 108 CYS A CA 1
ATOM 863 C C . CYS A 1 108 ? -1.657 -4.187 -5.284 1.00 95.44 108 CYS A C 1
ATOM 865 O O . CYS A 1 108 ? -1.617 -4.940 -4.313 1.00 95.44 108 CYS A O 1
ATOM 867 N N . PHE A 1 109 ? -0.639 -3.391 -5.614 1.00 93.81 109 PHE A N 1
ATOM 868 C CA . PHE A 1 109 ? 0.541 -3.226 -4.764 1.00 93.81 109 PHE A CA 1
ATOM 869 C C . PHE A 1 109 ? 0.414 -1.976 -3.894 1.00 93.81 109 PHE A C 1
ATOM 871 O O . PHE A 1 109 ? 0.477 -0.855 -4.401 1.00 93.81 109 PHE A O 1
ATOM 878 N N . ASP A 1 110 ? 0.339 -2.174 -2.577 1.00 91.00 110 ASP A N 1
ATOM 879 C CA . ASP A 1 110 ? 0.506 -1.113 -1.573 1.00 91.00 110 ASP A CA 1
ATOM 880 C C . ASP A 1 110 ? 1.989 -0.938 -1.193 1.00 91.00 110 ASP A C 1
ATOM 882 O O . ASP A 1 110 ? 2.387 -0.922 -0.032 1.00 91.00 110 ASP A O 1
ATOM 886 N N . ILE A 1 111 ? 2.856 -0.906 -2.210 1.00 88.38 111 ILE A N 1
ATOM 887 C CA . ILE A 1 111 ? 4.298 -0.714 -2.051 1.00 88.38 111 ILE A CA 1
ATOM 888 C C . ILE A 1 111 ? 4.749 0.323 -3.069 1.00 88.38 111 ILE A C 1
ATOM 890 O O . ILE A 1 111 ? 4.522 0.189 -4.271 1.00 88.38 111 ILE A O 1
ATOM 894 N N . LEU A 1 112 ? 5.441 1.352 -2.588 1.00 86.69 112 LEU A N 1
ATOM 895 C CA . LEU A 1 112 ? 6.038 2.369 -3.442 1.00 86.69 112 LEU A CA 1
ATOM 896 C C . LEU A 1 112 ? 7.448 1.947 -3.864 1.00 86.69 112 LEU A C 1
ATOM 898 O O . LEU A 1 112 ? 8.405 2.003 -3.088 1.00 86.69 112 LEU A O 1
ATOM 902 N N . PHE A 1 113 ? 7.598 1.571 -5.130 1.00 85.19 113 PHE A N 1
ATOM 903 C CA . PHE A 1 113 ? 8.876 1.171 -5.719 1.00 85.19 113 PHE A CA 1
ATOM 904 C C . PHE A 1 113 ? 9.733 2.379 -6.145 1.00 85.19 113 PHE A C 1
ATOM 906 O O . PHE A 1 113 ? 10.049 2.548 -7.317 1.00 85.19 113 PHE A O 1
ATOM 913 N N . MET A 1 114 ? 10.107 3.238 -5.190 1.00 75.62 114 MET A N 1
ATOM 914 C CA . MET A 1 114 ? 10.828 4.497 -5.472 1.00 75.62 114 MET A CA 1
ATOM 915 C C . MET A 1 114 ? 12.343 4.333 -5.645 1.00 75.62 114 MET A C 1
ATOM 917 O O . MET A 1 114 ? 12.982 5.128 -6.332 1.00 75.62 114 MET A O 1
ATOM 921 N N . ASN A 1 115 ? 12.931 3.312 -5.023 1.00 74.75 115 ASN A N 1
ATOM 922 C CA . ASN A 1 115 ? 14.368 3.071 -5.099 1.00 74.75 115 ASN A CA 1
ATOM 923 C C . ASN A 1 115 ? 14.709 2.218 -6.319 1.00 74.75 115 ASN A C 1
ATOM 925 O O . ASN A 1 115 ? 14.018 1.239 -6.617 1.00 74.75 115 ASN A O 1
ATOM 929 N N . ARG A 1 116 ? 15.828 2.546 -6.980 1.00 69.12 116 ARG A N 1
ATOM 930 C CA . ARG A 1 116 ? 16.401 1.676 -8.011 1.00 69.12 116 ARG A CA 1
ATOM 931 C C . ARG A 1 116 ? 16.740 0.326 -7.395 1.00 69.12 116 ARG A C 1
ATOM 933 O O . ARG A 1 116 ? 17.422 0.263 -6.374 1.00 69.12 116 ARG A O 1
ATOM 940 N N . ASN A 1 117 ? 16.304 -0.742 -8.049 1.00 72.56 117 ASN A N 1
ATOM 941 C CA . ASN A 1 117 ? 16.764 -2.074 -7.701 1.00 72.56 117 ASN A CA 1
ATOM 942 C C . ASN A 1 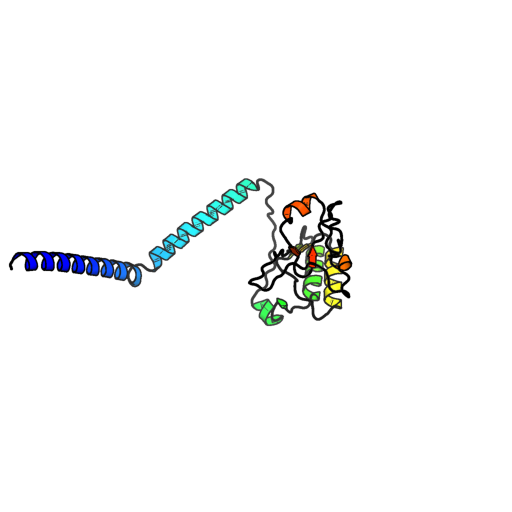117 ? 18.252 -2.215 -8.076 1.00 72.56 117 ASN A C 1
ATOM 944 O O . ASN A 1 117 ? 18.681 -1.732 -9.128 1.00 72.56 117 ASN A O 1
ATOM 948 N N . LEU A 1 118 ? 19.029 -2.885 -7.222 1.00 73.81 118 LEU A N 1
ATOM 949 C CA . LEU A 1 118 ? 20.437 -3.198 -7.480 1.00 73.81 118 LEU A CA 1
ATOM 950 C C . LEU A 1 118 ? 20.589 -4.069 -8.739 1.00 73.81 118 LEU A C 1
ATOM 952 O O . LEU A 1 118 ? 21.549 -3.906 -9.493 1.00 73.81 118 LEU A O 1
ATOM 956 N N . ASP A 1 119 ? 19.611 -4.941 -9.007 1.00 84.44 119 ASP A N 1
ATOM 957 C CA . ASP A 1 119 ? 19.554 -5.765 -10.214 1.00 84.44 119 ASP A CA 1
ATOM 958 C C . ASP A 1 119 ? 18.574 -5.198 -11.258 1.00 84.44 119 ASP A C 1
ATOM 960 O O . ASP A 1 119 ? 17.349 -5.284 -11.124 1.00 84.44 119 ASP A O 1
ATOM 964 N N . ARG A 1 120 ? 19.131 -4.665 -12.354 1.00 83.38 120 ARG A N 1
ATOM 965 C CA . ARG A 1 120 ? 18.363 -4.145 -13.499 1.00 83.38 120 ARG A CA 1
ATOM 966 C C . ARG A 1 120 ? 17.567 -5.220 -14.243 1.00 83.38 120 ARG A C 1
ATOM 968 O O . ARG A 1 120 ? 16.520 -4.903 -14.808 1.00 83.38 120 ARG A O 1
ATOM 975 N N . ARG A 1 121 ? 18.041 -6.471 -14.271 1.00 88.19 121 ARG A N 1
ATOM 976 C CA . ARG A 1 121 ? 17.326 -7.569 -14.945 1.00 88.19 121 ARG A CA 1
ATOM 977 C C . ARG A 1 121 ? 16.074 -7.941 -14.165 1.00 88.19 121 ARG A C 1
ATOM 979 O O . ARG A 1 121 ? 15.021 -8.108 -14.766 1.00 88.19 121 ARG A O 1
ATOM 986 N N . ALA A 1 122 ? 16.181 -8.003 -12.839 1.00 88.81 122 ALA A N 1
ATOM 987 C CA . ALA A 1 122 ? 15.041 -8.230 -11.959 1.00 88.81 122 ALA A CA 1
ATOM 988 C C . ALA A 1 122 ? 13.968 -7.138 -12.094 1.00 88.81 122 ALA A C 1
ATOM 990 O O . ALA A 1 122 ? 12.780 -7.448 -12.088 1.00 88.81 122 ALA A O 1
ATOM 991 N N . ASP A 1 123 ? 14.385 -5.875 -12.217 1.00 88.94 123 ASP A N 1
ATOM 992 C CA . ASP A 1 123 ? 13.471 -4.743 -12.409 1.00 88.94 123 ASP A CA 1
ATOM 993 C C . ASP A 1 123 ? 12.737 -4.815 -13.757 1.00 88.94 123 ASP A C 1
ATOM 995 O O . ASP A 1 123 ? 11.514 -4.704 -13.807 1.00 88.94 123 ASP A O 1
ATOM 999 N N . SER A 1 124 ? 13.475 -5.115 -14.833 1.00 89.94 124 SER A N 1
ATOM 1000 C CA . SER A 1 124 ? 12.899 -5.288 -16.176 1.00 89.94 124 SER A CA 1
ATOM 1001 C C . SER A 1 124 ? 11.918 -6.462 -16.212 1.00 89.94 124 SER A C 1
ATOM 1003 O O . SER A 1 124 ? 10.803 -6.312 -16.693 1.00 89.94 124 SER A O 1
ATOM 1005 N N . LEU A 1 125 ? 12.282 -7.597 -15.601 1.00 93.75 125 LEU A N 1
ATOM 1006 C CA . LEU A 1 125 ? 11.400 -8.760 -15.492 1.00 93.75 125 LEU A CA 1
ATOM 1007 C C . LEU A 1 125 ? 10.090 -8.415 -14.775 1.00 93.75 125 LEU A C 1
ATOM 1009 O O . LEU A 1 125 ? 9.029 -8.866 -15.194 1.00 93.75 125 LEU A O 1
ATOM 1013 N N . PHE A 1 126 ? 10.153 -7.645 -13.688 1.00 94.06 126 PHE A N 1
ATOM 1014 C CA . PHE A 1 126 ? 8.950 -7.241 -12.968 1.00 94.06 126 PHE A CA 1
ATOM 1015 C C . PHE A 1 126 ? 8.046 -6.358 -13.826 1.00 94.06 126 PHE A C 1
ATOM 1017 O O . PHE A 1 126 ? 6.851 -6.634 -13.902 1.00 94.06 126 PHE A O 1
ATOM 1024 N N . ALA A 1 127 ? 8.612 -5.368 -14.520 1.00 92.69 127 ALA A N 1
ATOM 1025 C CA . ALA A 1 127 ? 7.860 -4.552 -15.466 1.00 92.69 127 ALA A CA 1
ATOM 1026 C C . ALA A 1 127 ? 7.203 -5.419 -16.555 1.00 92.69 127 ALA A C 1
ATOM 1028 O O . ALA A 1 127 ? 6.004 -5.286 -16.790 1.00 92.69 127 ALA A O 1
ATOM 1029 N N . ASP A 1 128 ? 7.943 -6.361 -17.145 1.00 95.44 128 ASP A N 1
ATOM 1030 C CA . ASP A 1 128 ? 7.425 -7.265 -18.176 1.00 95.44 128 ASP A CA 1
ATOM 1031 C C . ASP A 1 128 ? 6.242 -8.105 -17.666 1.00 95.44 128 ASP A C 1
ATOM 1033 O O . ASP A 1 128 ? 5.237 -8.235 -18.364 1.00 95.44 128 ASP A O 1
ATOM 1037 N N . ARG A 1 129 ? 6.313 -8.640 -16.434 1.00 96.38 129 ARG A N 1
ATOM 1038 C CA . ARG A 1 129 ? 5.202 -9.413 -15.839 1.00 96.38 129 ARG A CA 1
ATOM 1039 C C . ARG A 1 129 ? 3.993 -8.549 -15.511 1.00 96.38 129 ARG A C 1
ATOM 1041 O O . ARG A 1 129 ? 2.867 -8.984 -15.723 1.00 96.38 129 ARG A O 1
ATOM 1048 N N . VAL A 1 130 ? 4.217 -7.321 -15.048 1.00 96.06 130 VAL A N 1
ATOM 1049 C CA . VAL A 1 130 ? 3.151 -6.336 -14.825 1.00 96.06 130 VAL A CA 1
ATOM 1050 C C . VAL A 1 130 ? 2.415 -6.030 -16.132 1.00 96.06 130 VAL A C 1
ATOM 1052 O O . VAL A 1 130 ? 1.185 -6.074 -16.158 1.00 96.06 130 VAL A O 1
ATOM 1055 N N . TYR A 1 131 ? 3.150 -5.785 -17.223 1.00 94.94 131 TYR A N 1
ATOM 1056 C CA . TYR A 1 131 ? 2.553 -5.549 -18.540 1.00 94.94 131 TYR A CA 1
ATOM 1057 C C . TYR A 1 131 ? 1.834 -6.786 -19.086 1.00 94.94 131 TYR A C 1
ATOM 1059 O O . TYR A 1 131 ? 0.734 -6.653 -19.615 1.00 94.94 131 TYR A O 1
ATOM 1067 N N . ALA A 1 132 ? 2.423 -7.976 -18.938 1.00 95.56 132 ALA A N 1
ATOM 1068 C CA . ALA A 1 132 ? 1.830 -9.224 -19.414 1.00 95.56 132 ALA A CA 1
ATOM 1069 C C . ALA A 1 132 ? 0.532 -9.588 -18.674 1.00 95.56 132 ALA A C 1
ATOM 1071 O O . ALA A 1 132 ? -0.413 -10.049 -19.306 1.00 95.56 132 ALA A O 1
ATOM 1072 N N . ALA A 1 133 ? 0.472 -9.361 -17.357 1.00 96.50 133 ALA A N 1
ATOM 1073 C CA . ALA A 1 133 ? -0.719 -9.640 -16.558 1.00 96.50 133 ALA A CA 1
ATOM 1074 C C . ALA A 1 133 ? -1.878 -8.678 -16.878 1.00 96.50 133 ALA A C 1
ATOM 1076 O O . ALA A 1 133 ? -3.044 -9.065 -16.811 1.00 96.50 133 ALA A O 1
ATOM 1077 N N . GLY A 1 134 ? -1.576 -7.416 -17.214 1.00 95.56 134 GLY A N 1
ATOM 1078 C CA . GLY A 1 134 ? -2.555 -6.421 -17.679 1.00 95.56 134 GLY A CA 1
ATOM 1079 C C . GLY A 1 134 ? -3.578 -5.945 -16.635 1.00 95.56 134 GLY A C 1
ATOM 1080 O O . GLY A 1 134 ? -4.350 -5.030 -16.911 1.00 95.56 134 GLY A O 1
ATOM 1081 N N . ASN A 1 135 ? -3.578 -6.523 -15.434 1.00 95.88 135 ASN A N 1
ATOM 1082 C CA . ASN A 1 135 ? -4.533 -6.256 -14.357 1.00 95.88 135 ASN A CA 1
ATOM 1083 C C . ASN A 1 135 ? -3.861 -5.808 -13.046 1.00 95.88 135 ASN A C 1
ATOM 1085 O O . ASN A 1 135 ? -4.446 -5.914 -11.966 1.00 95.88 135 ASN A O 1
ATOM 1089 N N . VAL A 1 136 ? -2.624 -5.314 -13.129 1.00 96.31 136 VAL A N 1
ATOM 1090 C CA . VAL A 1 136 ? -1.860 -4.838 -11.973 1.00 96.31 136 VAL A CA 1
ATOM 1091 C C . VAL A 1 136 ? -2.019 -3.327 -11.811 1.00 96.31 136 VAL A C 1
ATOM 1093 O O . VAL A 1 136 ? -1.798 -2.559 -12.746 1.00 96.31 136 VAL A O 1
ATOM 1096 N N . VAL A 1 137 ? -2.331 -2.894 -10.593 1.00 93.75 137 VAL A N 1
ATOM 1097 C CA . VAL A 1 137 ? -2.408 -1.489 -10.188 1.00 93.75 137 VAL A CA 1
ATOM 1098 C C . VAL A 1 137 ? -1.326 -1.216 -9.147 1.00 93.75 137 VAL A C 1
ATOM 1100 O O . VAL A 1 137 ? -1.247 -1.884 -8.116 1.00 93.75 137 VAL A O 1
ATOM 1103 N N . ASN A 1 138 ? -0.486 -0.216 -9.412 1.00 89.12 138 ASN A N 1
ATOM 1104 C CA . ASN A 1 138 ? 0.571 0.215 -8.499 1.00 89.12 138 ASN A CA 1
ATOM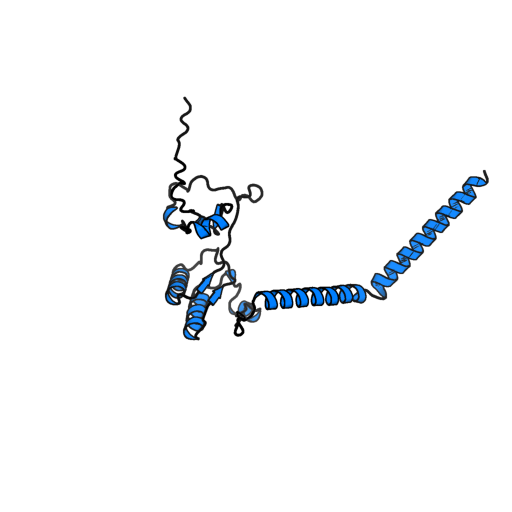 1105 C C . ASN A 1 138 ? 0.205 1.533 -7.814 1.00 89.12 138 ASN A C 1
ATOM 1107 O O . ASN A 1 138 ? -0.420 2.411 -8.416 1.00 89.12 138 ASN A O 1
ATOM 1111 N N . ALA A 1 139 ? 0.652 1.688 -6.568 1.00 83.56 139 ALA A N 1
ATOM 1112 C CA . ALA A 1 139 ? 0.585 2.956 -5.865 1.00 83.56 139 ALA A CA 1
ATOM 1113 C C . ALA A 1 139 ? 1.488 4.004 -6.534 1.00 83.56 139 ALA A C 1
ATOM 1115 O O . ALA A 1 139 ? 2.619 3.720 -6.939 1.00 83.56 139 ALA A O 1
ATOM 1116 N N . LEU A 1 140 ? 0.985 5.237 -6.614 1.00 78.38 140 LEU A N 1
ATOM 1117 C CA . LEU A 1 140 ? 1.730 6.382 -7.116 1.00 78.38 140 LEU A CA 1
ATOM 1118 C C . LEU A 1 140 ? 1.919 7.418 -6.000 1.00 78.38 140 LEU A C 1
ATOM 1120 O O . LEU A 1 140 ? 0.958 7.769 -5.319 1.00 78.38 140 LEU A O 1
ATOM 1124 N N . ALA A 1 141 ? 3.139 7.935 -5.833 1.00 80.19 141 ALA A N 1
ATOM 1125 C CA . ALA A 1 141 ? 3.445 9.003 -4.886 1.00 80.19 141 ALA A CA 1
ATOM 1126 C C . ALA A 1 141 ? 3.696 10.328 -5.613 1.00 80.19 141 ALA A C 1
ATOM 1128 O O . ALA A 1 141 ? 4.620 10.442 -6.420 1.00 80.19 141 ALA A O 1
ATOM 1129 N N . PHE A 1 142 ? 2.890 11.334 -5.288 1.00 78.75 142 PHE A N 1
ATOM 1130 C CA . PHE A 1 142 ? 3.028 12.699 -5.788 1.00 78.75 142 PHE A CA 1
ATOM 1131 C C . PHE A 1 142 ? 3.702 13.572 -4.736 1.00 78.75 142 PHE A C 1
ATOM 1133 O O . PHE A 1 142 ? 3.494 13.382 -3.534 1.00 78.75 142 PHE A O 1
ATOM 1140 N N . ALA A 1 143 ? 4.531 14.510 -5.183 1.00 76.44 143 ALA A N 1
ATOM 1141 C CA . ALA A 1 143 ? 5.166 15.459 -4.289 1.00 76.44 143 ALA A CA 1
ATOM 1142 C C . ALA A 1 143 ? 5.183 16.866 -4.882 1.00 76.44 143 ALA A C 1
ATOM 1144 O O . ALA A 1 143 ? 5.431 17.075 -6.072 1.00 76.44 143 ALA A O 1
ATOM 1145 N N . ARG A 1 144 ? 5.008 17.836 -3.988 1.00 80.00 144 ARG A N 1
ATOM 1146 C CA . ARG A 1 144 ? 5.170 19.260 -4.269 1.00 80.00 144 ARG A CA 1
ATOM 1147 C C . ARG A 1 144 ? 6.567 19.724 -3.914 1.00 80.00 144 ARG A C 1
ATOM 1149 O O . ARG A 1 144 ? 7.263 19.100 -3.101 1.00 80.00 144 ARG A O 1
ATOM 1156 N N . ALA A 1 145 ? 6.962 20.839 -4.500 1.00 79.06 145 ALA A N 1
ATOM 1157 C CA . ALA A 1 145 ? 8.138 21.549 -4.069 1.00 79.06 145 ALA A CA 1
ATOM 1158 C C . ALA A 1 145 ? 7.992 22.011 -2.616 1.00 79.06 145 ALA A C 1
ATOM 1160 O O . ALA A 1 145 ? 6.958 22.517 -2.184 1.00 79.06 145 ALA A O 1
ATOM 1161 N N . ASN A 1 146 ? 9.061 21.808 -1.862 1.00 81.56 146 ASN A N 1
ATOM 1162 C CA . ASN A 1 146 ? 9.209 22.261 -0.496 1.00 81.56 146 ASN A CA 1
ATOM 1163 C C . ASN A 1 146 ? 10.676 22.676 -0.288 1.00 81.56 146 ASN A C 1
ATOM 1165 O O . ASN A 1 146 ? 11.523 21.803 -0.067 1.00 81.56 146 ASN A O 1
ATOM 1169 N N . PRO A 1 147 ? 10.989 23.982 -0.374 1.00 83.12 147 PRO A N 1
ATOM 1170 C CA . PRO A 1 147 ? 12.340 24.500 -0.164 1.00 83.12 147 PRO A CA 1
ATOM 1171 C C . PRO A 1 147 ? 12.923 24.164 1.215 1.00 83.12 147 PRO A C 1
ATOM 1173 O O . PRO A 1 147 ? 14.106 23.850 1.303 1.00 83.12 147 PRO A O 1
ATOM 1176 N N . GLU A 1 148 ? 12.099 24.141 2.271 1.00 86.12 148 GLU A N 1
ATOM 1177 C CA . GLU A 1 148 ? 12.531 23.807 3.641 1.00 86.12 148 GLU A CA 1
ATOM 1178 C C . GLU A 1 148 ? 12.978 22.343 3.764 1.00 86.12 148 GLU A C 1
ATOM 1180 O O . GLU A 1 148 ? 13.858 22.015 4.554 1.00 86.12 148 GLU A O 1
ATOM 1185 N N . ALA A 1 149 ? 12.411 21.462 2.934 1.00 81.62 149 ALA A N 1
ATOM 1186 C CA . ALA A 1 149 ? 12.807 20.060 2.819 1.00 81.62 149 ALA A CA 1
ATOM 1187 C C . ALA A 1 149 ? 13.808 19.806 1.673 1.00 81.62 149 ALA A C 1
ATOM 1189 O O . ALA A 1 149 ? 13.967 18.659 1.248 1.00 81.62 149 ALA A O 1
ATOM 1190 N N . PHE A 1 150 ? 14.442 20.856 1.132 1.00 79.56 150 PHE A N 1
ATOM 1191 C CA . PHE A 1 150 ? 15.365 20.796 -0.011 1.00 79.56 150 PHE A CA 1
ATOM 1192 C C . PHE A 1 150 ? 14.765 20.168 -1.285 1.00 79.56 150 PHE A C 1
ATOM 1194 O O . PHE A 1 150 ? 15.477 19.634 -2.137 1.00 79.56 150 PHE A O 1
ATOM 1201 N N . ARG A 1 151 ? 13.439 20.239 -1.452 1.00 76.75 151 ARG A N 1
ATOM 1202 C CA . ARG A 1 151 ? 12.710 19.752 -2.632 1.00 76.75 151 ARG A CA 1
ATOM 1203 C C . ARG A 1 151 ? 12.350 20.921 -3.539 1.00 76.75 151 ARG A C 1
ATOM 1205 O O . ARG A 1 151 ? 11.204 21.350 -3.577 1.00 76.75 151 ARG A O 1
ATOM 1212 N N . TYR A 1 152 ? 13.314 21.448 -4.278 1.00 78.31 152 TYR A N 1
ATOM 1213 C CA . TYR A 1 152 ? 13.079 22.562 -5.204 1.00 78.31 152 TYR A CA 1
ATOM 1214 C C . TYR A 1 152 ? 12.330 22.117 -6.463 1.00 78.31 152 TYR A C 1
ATOM 1216 O O . TYR A 1 152 ? 12.452 20.960 -6.874 1.00 78.31 152 TYR A O 1
ATOM 1224 N N . VAL A 1 153 ? 11.558 23.024 -7.071 1.00 75.12 153 VAL A N 1
ATOM 1225 C CA . VAL A 1 153 ? 10.990 22.812 -8.413 1.00 75.12 153 VAL A CA 1
ATOM 1226 C C . VAL A 1 153 ? 12.151 22.644 -9.392 1.00 75.12 153 VAL A C 1
ATOM 1228 O O . VAL A 1 153 ? 13.064 23.470 -9.405 1.00 75.12 153 VAL A O 1
ATOM 1231 N N . MET A 1 154 ? 12.129 21.584 -10.200 1.00 71.88 154 MET A N 1
ATOM 1232 C CA . MET A 1 154 ? 13.077 21.440 -11.301 1.00 71.88 154 MET A CA 1
ATOM 1233 C C . MET A 1 154 ? 12.645 22.397 -12.415 1.00 71.88 154 MET A C 1
ATOM 1235 O O . MET A 1 154 ? 11.624 22.170 -13.059 1.00 71.88 154 MET A O 1
ATOM 1239 N N . THR A 1 155 ? 13.369 23.499 -12.607 1.00 76.69 155 THR A N 1
ATOM 1240 C CA . THR A 1 155 ? 13.043 24.474 -13.662 1.00 76.69 155 THR A CA 1
ATOM 1241 C C . THR A 1 155 ? 13.476 23.981 -15.035 1.00 76.69 155 THR A C 1
ATOM 1243 O O . THR A 1 155 ? 12.758 24.180 -16.010 1.00 76.69 155 THR A O 1
ATOM 1246 N N . GLU A 1 156 ? 14.624 23.306 -15.109 1.00 76.81 156 GLU A N 1
ATOM 1247 C CA . GLU A 1 156 ? 15.163 22.717 -16.332 1.00 76.81 156 GLU A CA 1
ATOM 1248 C C . GLU A 1 156 ? 15.883 21.399 -16.003 1.00 76.81 156 GLU A C 1
ATOM 1250 O O . GLU A 1 156 ? 16.569 21.319 -14.979 1.00 76.81 156 GLU A O 1
ATOM 1255 N N . PRO A 1 157 ? 15.748 20.353 -16.838 1.00 76.31 157 PRO A N 1
ATOM 1256 C CA . PRO A 1 157 ? 16.480 19.111 -16.640 1.00 76.31 157 PRO A CA 1
ATOM 1257 C C . PRO A 1 157 ? 17.993 19.317 -16.861 1.00 76.31 157 PRO A C 1
ATOM 1259 O O . PRO A 1 157 ? 18.392 20.157 -17.669 1.00 76.31 157 PRO A O 1
ATOM 1262 N N . PRO A 1 158 ? 18.861 18.519 -16.210 1.00 81.56 158 PRO A N 1
ATOM 1263 C CA . PRO A 1 158 ? 20.299 18.534 -16.477 1.00 81.56 158 PRO A CA 1
ATOM 1264 C C . PRO A 1 158 ? 20.607 18.318 -17.964 1.00 81.56 158 PRO A C 1
ATOM 1266 O O . PRO A 1 158 ? 19.949 17.515 -18.620 1.00 81.56 158 PRO A O 1
ATOM 1269 N N . GLN A 1 159 ? 21.658 18.959 -18.486 1.00 80.50 159 GLN A N 1
ATOM 1270 C CA . GLN A 1 159 ? 21.983 18.944 -19.926 1.00 80.50 159 GLN A CA 1
ATOM 1271 C C . GLN A 1 159 ? 22.159 17.533 -20.526 1.00 80.50 159 GLN A C 1
ATOM 1273 O O . GLN A 1 159 ? 21.901 17.329 -21.708 1.00 80.50 159 GLN A O 1
ATOM 1278 N N . SER A 1 160 ? 22.576 16.545 -19.728 1.00 81.94 160 SER A N 1
ATOM 1279 C CA . SER A 1 160 ? 22.742 15.144 -20.149 1.00 81.94 160 SER A CA 1
ATOM 1280 C C . SER A 1 160 ? 21.517 14.254 -19.887 1.00 81.94 160 SER A C 1
ATOM 1282 O O . SER A 1 160 ? 21.537 13.063 -20.208 1.00 81.94 160 SER A O 1
ATOM 1284 N N . PHE A 1 161 ? 20.449 14.794 -19.293 1.00 78.19 161 PHE A N 1
ATOM 1285 C CA . PHE A 1 161 ? 19.264 14.038 -18.907 1.00 78.19 161 PHE A CA 1
ATOM 1286 C C . PHE A 1 161 ? 18.185 14.100 -19.991 1.00 78.19 161 PHE A C 1
ATOM 1288 O O . PHE A 1 161 ? 17.618 15.149 -20.287 1.00 78.19 161 PHE A O 1
ATOM 1295 N N . ASN A 1 162 ? 17.843 12.943 -20.560 1.00 80.12 162 ASN A N 1
ATOM 1296 C CA . ASN A 1 162 ? 16.728 12.837 -21.497 1.00 80.12 162 ASN A CA 1
ATOM 1297 C C . ASN A 1 162 ? 15.390 12.802 -20.738 1.00 80.12 162 ASN A C 1
ATOM 1299 O O . ASN A 1 162 ? 14.849 11.726 -20.476 1.00 80.12 162 ASN A O 1
ATOM 1303 N N . ALA A 1 163 ? 14.857 13.980 -20.408 1.00 72.44 163 ALA A N 1
ATOM 1304 C CA . ALA A 1 163 ? 13.597 14.126 -19.679 1.00 72.44 163 ALA A CA 1
ATOM 1305 C C . ALA A 1 163 ? 12.396 13.492 -20.401 1.00 72.44 163 ALA A C 1
ATOM 1307 O O . ALA A 1 163 ? 11.495 12.976 -19.748 1.00 72.44 163 ALA A O 1
ATOM 1308 N N . ALA A 1 164 ? 12.402 13.449 -21.739 1.00 73.62 164 ALA A N 1
ATOM 1309 C CA . ALA A 1 164 ? 11.304 12.866 -22.511 1.00 73.62 164 ALA A CA 1
ATOM 1310 C C . ALA A 1 164 ? 11.115 11.364 -22.239 1.00 73.62 164 ALA A C 1
ATOM 1312 O O . ALA A 1 164 ? 9.999 10.865 -22.313 1.00 73.62 1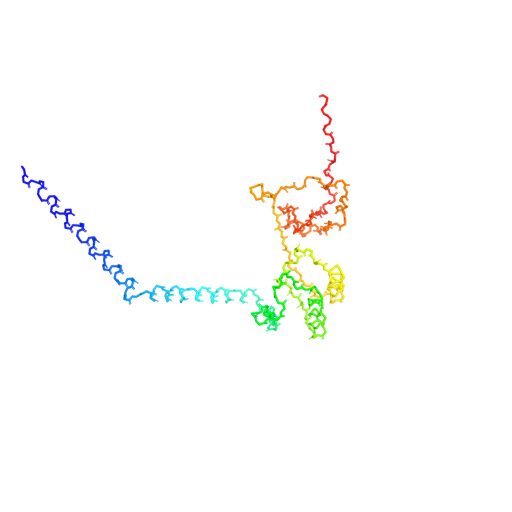64 ALA A O 1
ATOM 1313 N N . ARG A 1 165 ? 12.184 10.644 -21.867 1.00 70.31 165 ARG A N 1
ATOM 1314 C CA . ARG A 1 165 ? 12.105 9.222 -21.490 1.00 70.31 165 ARG A CA 1
ATOM 1315 C C . ARG A 1 165 ? 11.441 8.994 -20.126 1.00 70.31 165 ARG A C 1
ATOM 1317 O O . ARG A 1 165 ? 11.014 7.881 -19.837 1.00 70.31 165 ARG A O 1
ATOM 1324 N N . TYR A 1 166 ? 11.394 10.023 -19.289 1.00 70.56 166 TYR A N 1
ATOM 1325 C CA . TYR A 1 166 ? 10.943 9.950 -17.899 1.00 70.56 166 TYR A CA 1
ATOM 1326 C C . TYR A 1 166 ? 9.747 10.869 -17.634 1.00 70.56 166 TYR A C 1
ATOM 1328 O O . TYR A 1 166 ? 9.467 11.196 -16.485 1.00 70.56 166 TYR A O 1
ATOM 1336 N N . ALA A 1 167 ? 9.054 11.280 -18.695 1.00 70.12 167 ALA A N 1
ATOM 1337 C CA . ALA A 1 167 ? 7.824 12.043 -18.627 1.00 70.12 167 ALA A CA 1
ATOM 1338 C C . ALA A 1 167 ? 6.627 11.091 -18.717 1.00 70.12 167 ALA A C 1
ATOM 1340 O O . ALA A 1 167 ? 6.553 10.260 -19.622 1.00 70.12 167 ALA A O 1
ATOM 1341 N N . LEU A 1 168 ? 5.686 11.226 -17.784 1.00 73.88 168 LEU A N 1
ATOM 1342 C CA . LEU A 1 168 ? 4.383 10.574 -17.880 1.00 73.88 168 LEU A CA 1
ATOM 1343 C C . LEU A 1 168 ? 3.382 11.544 -18.510 1.00 73.88 168 LEU A C 1
ATOM 1345 O O . LEU A 1 168 ? 3.029 12.540 -17.877 1.00 73.88 168 LEU A O 1
ATOM 1349 N N . ASP A 1 169 ? 2.913 11.234 -19.719 1.00 73.88 169 ASP A N 1
ATOM 1350 C CA . ASP A 1 169 ? 1.869 12.006 -20.393 1.00 73.88 169 ASP A CA 1
ATOM 1351 C C . ASP A 1 169 ? 0.493 11.634 -19.827 1.00 73.88 169 ASP A C 1
ATOM 1353 O O . ASP A 1 169 ? -0.029 10.537 -20.040 1.00 73.88 169 ASP A O 1
ATOM 1357 N N . LEU A 1 170 ? -0.099 12.557 -19.069 1.00 73.12 170 LEU A N 1
ATOM 1358 C CA . LEU A 1 170 ? -1.419 12.364 -18.474 1.00 73.12 170 LEU A CA 1
ATOM 1359 C C . LEU A 1 170 ? -2.531 12.899 -19.388 1.00 73.12 170 LEU A C 1
ATOM 1361 O O . LEU A 1 170 ? -2.439 14.041 -19.846 1.00 73.12 170 LEU A O 1
ATOM 1365 N N . PRO A 1 171 ? -3.640 12.154 -19.575 1.00 79.06 171 PRO A N 1
ATOM 1366 C CA . PRO A 1 171 ? -4.788 12.667 -20.310 1.00 79.06 171 PRO A CA 1
ATOM 1367 C C . PRO A 1 171 ? -5.361 13.919 -19.616 1.00 79.06 171 PRO A C 1
ATOM 1369 O O . PRO A 1 171 ? -5.329 14.003 -18.382 1.00 79.06 171 PRO A O 1
ATOM 1372 N N . PRO A 1 172 ? -5.955 14.880 -20.357 1.00 75.81 172 PRO A N 1
ATOM 1373 C CA . PRO A 1 172 ? -6.405 16.161 -19.793 1.00 75.81 172 PRO A CA 1
ATOM 1374 C C . PRO A 1 172 ? -7.391 16.036 -18.619 1.00 75.81 172 PRO A C 1
ATOM 1376 O O . PRO A 1 172 ? -7.439 16.888 -17.728 1.00 75.81 172 PRO A O 1
ATOM 1379 N N . SER A 1 173 ? -8.188 14.965 -18.593 1.00 80.06 173 SER A N 1
ATOM 1380 C CA . SER A 1 173 ? -9.097 14.650 -17.487 1.00 80.06 173 SER A CA 1
ATOM 1381 C C . SER A 1 173 ? -8.349 14.317 -16.192 1.00 80.06 173 SER A C 1
ATOM 1383 O O . SER A 1 173 ? -8.713 14.838 -15.139 1.00 80.06 173 SER A O 1
ATOM 1385 N N . ALA A 1 174 ? -7.289 13.508 -16.270 1.00 76.69 174 ALA A N 1
ATOM 1386 C CA . ALA A 1 174 ? -6.462 13.127 -15.127 1.00 76.69 174 ALA A CA 1
ATOM 1387 C C . ALA A 1 174 ? -5.561 14.281 -14.680 1.00 76.69 174 ALA A C 1
ATOM 1389 O O . ALA A 1 174 ? -5.426 14.541 -13.487 1.00 76.69 174 ALA A O 1
ATOM 1390 N N . ALA A 1 175 ? -5.006 15.025 -15.634 1.00 71.88 175 ALA A N 1
ATOM 1391 C CA . ALA A 1 175 ? -4.088 16.118 -15.360 1.00 71.88 175 ALA A CA 1
ATOM 1392 C C . ALA A 1 175 ? -4.664 17.213 -14.451 1.00 71.88 175 ALA A C 1
ATOM 1394 O O . ALA A 1 175 ? -3.953 17.744 -13.602 1.00 71.88 175 ALA A O 1
ATOM 1395 N N . ARG A 1 176 ? -5.963 17.524 -14.575 1.00 75.62 176 ARG A N 1
ATOM 1396 C CA . ARG A 1 176 ? -6.632 18.501 -13.698 1.00 75.62 176 ARG A CA 1
ATOM 1397 C C . ARG A 1 176 ? -6.563 18.116 -12.220 1.00 75.62 176 ARG A C 1
ATOM 1399 O O . ARG A 1 176 ? -6.468 18.997 -11.374 1.00 75.62 176 ARG A O 1
ATOM 1406 N N . ARG A 1 177 ? -6.570 16.817 -11.909 1.00 78.19 177 ARG A N 1
ATOM 1407 C CA . ARG A 1 177 ? -6.486 16.309 -10.533 1.00 78.19 177 ARG A CA 1
ATOM 1408 C C . ARG A 1 177 ? -5.094 16.486 -9.920 1.00 78.19 177 ARG A C 1
ATOM 1410 O O . ARG A 1 177 ? -4.981 16.543 -8.702 1.00 78.19 177 ARG A O 1
ATOM 1417 N N . PHE A 1 178 ? -4.066 16.606 -10.758 1.00 74.75 178 PHE A N 1
ATOM 1418 C CA . PHE A 1 178 ? -2.660 16.694 -10.359 1.00 74.75 178 PHE A CA 1
ATOM 1419 C C . PHE A 1 178 ? -2.020 18.032 -10.749 1.00 74.75 178 PHE A C 1
ATOM 1421 O O . PHE A 1 178 ? -0.803 18.149 -10.772 1.00 74.75 178 PHE A O 1
ATOM 1428 N N . ALA A 1 179 ? -2.824 19.061 -11.040 1.00 69.19 179 ALA A N 1
ATOM 1429 C CA . ALA A 1 179 ? -2.337 20.353 -11.532 1.00 69.19 179 ALA A CA 1
ATOM 1430 C C . ALA A 1 179 ? -1.400 21.091 -10.553 1.00 69.19 179 ALA A C 1
ATOM 1432 O O . ALA A 1 179 ? -0.690 22.006 -10.961 1.00 69.19 179 ALA A O 1
ATOM 1433 N N . HIS A 1 180 ? -1.421 20.705 -9.276 1.00 74.50 180 HIS A N 1
ATOM 1434 C CA . HIS A 1 180 ? -0.592 21.272 -8.211 1.00 74.50 180 HIS A CA 1
ATOM 1435 C C . HIS A 1 180 ? 0.587 20.378 -7.811 1.00 74.50 180 HIS A C 1
ATOM 1437 O O . HIS A 1 180 ? 1.286 20.705 -6.856 1.00 74.50 180 HIS A O 1
ATOM 1443 N N . GLU A 1 181 ? 0.768 19.237 -8.475 1.00 76.69 181 GLU A N 1
ATOM 1444 C CA . GLU A 1 181 ? 1.849 18.304 -8.179 1.00 76.69 181 GLU A CA 1
ATOM 1445 C C . GLU A 1 181 ? 3.001 18.532 -9.157 1.00 76.69 181 GLU A C 1
ATOM 1447 O O . GLU A 1 181 ? 2.803 18.546 -10.371 1.00 76.69 181 GLU A O 1
ATOM 1452 N N . ASP A 1 182 ? 4.209 18.705 -8.620 1.00 67.88 182 ASP A N 1
ATOM 1453 C CA . ASP A 1 182 ? 5.384 19.035 -9.432 1.00 67.88 182 ASP A CA 1
ATOM 1454 C C . ASP A 1 182 ? 6.086 17.775 -9.955 1.00 67.88 182 ASP A C 1
ATOM 1456 O O . ASP A 1 182 ? 6.717 17.801 -11.010 1.00 67.88 182 ASP A O 1
ATOM 1460 N N . ARG A 1 183 ? 5.998 16.660 -9.214 1.00 70.75 183 ARG A N 1
ATOM 1461 C CA . ARG A 1 183 ? 6.701 15.412 -9.544 1.00 70.75 183 ARG A CA 1
ATOM 1462 C C . ARG A 1 183 ? 5.939 14.160 -9.117 1.00 70.75 183 ARG A C 1
ATOM 1464 O O . ARG A 1 183 ? 5.150 14.180 -8.168 1.00 70.75 183 ARG A O 1
ATOM 1471 N N . PHE A 1 184 ? 6.252 13.055 -9.786 1.00 71.44 184 PHE A N 1
ATOM 1472 C CA . PHE A 1 184 ? 5.818 11.703 -9.455 1.00 71.44 184 PHE A CA 1
ATOM 1473 C C . PHE A 1 184 ? 7.037 10.875 -9.018 1.00 71.44 184 PHE A C 1
ATOM 1475 O O . PHE A 1 184 ? 7.879 10.513 -9.835 1.00 71.44 184 PHE A O 1
ATOM 1482 N N . GLY A 1 185 ? 7.169 10.585 -7.721 1.00 69.81 185 GLY A N 1
ATOM 1483 C CA . GLY A 1 185 ? 8.374 9.955 -7.174 1.00 69.81 185 GLY A CA 1
ATOM 1484 C C . GLY A 1 185 ? 9.642 10.743 -7.542 1.00 69.81 185 GLY A C 1
ATOM 1485 O O . GLY A 1 185 ? 9.805 11.892 -7.128 1.00 69.81 185 GLY A O 1
ATOM 1486 N N . SER A 1 186 ? 10.530 10.125 -8.329 1.00 59.62 186 SER A N 1
ATOM 1487 C CA . SER A 1 186 ? 11.731 10.761 -8.896 1.00 59.62 186 SER A CA 1
ATOM 1488 C C . SER A 1 186 ? 11.587 11.186 -10.368 1.00 59.62 186 SER A C 1
ATOM 1490 O O . SER A 1 186 ? 12.590 11.549 -10.980 1.00 59.62 186 SER A O 1
ATOM 1492 N N . LEU A 1 187 ? 10.397 11.060 -10.960 1.00 57.97 187 LEU A N 1
ATOM 1493 C CA . LEU A 1 187 ? 10.090 11.429 -12.344 1.00 57.97 187 LEU A CA 1
ATOM 1494 C C . LEU A 1 187 ? 9.345 12.770 -12.394 1.00 57.97 187 LEU A C 1
ATOM 1496 O O . LEU A 1 187 ? 8.525 13.076 -11.525 1.00 57.97 187 LEU A O 1
ATOM 1500 N N . ASP A 1 188 ? 9.591 13.534 -13.455 1.00 58.12 188 ASP A N 1
ATOM 1501 C CA . ASP A 1 188 ? 8.871 14.776 -13.726 1.00 58.12 188 ASP A CA 1
ATOM 1502 C C . ASP A 1 188 ? 7.513 14.472 -14.379 1.00 58.12 188 ASP A C 1
ATOM 1504 O O . ASP A 1 188 ? 7.392 13.635 -15.279 1.00 58.12 188 ASP A O 1
ATOM 1508 N N . LEU A 1 189 ? 6.463 15.164 -13.932 1.00 56.50 189 LEU A N 1
ATOM 1509 C CA . LEU A 1 189 ? 5.128 15.030 -14.511 1.00 56.50 189 LEU A CA 1
ATOM 1510 C C . LEU A 1 189 ? 4.973 15.982 -15.690 1.00 56.50 189 LEU A C 1
ATOM 1512 O O . LEU A 1 189 ? 4.917 17.202 -15.518 1.00 56.50 189 LEU A O 1
ATOM 1516 N N . ARG A 1 190 ? 4.841 15.430 -16.900 1.00 58.84 190 ARG A N 1
ATOM 1517 C CA . ARG A 1 190 ? 4.524 16.231 -18.079 1.00 58.84 190 ARG A CA 1
ATOM 1518 C C . ARG A 1 190 ? 3.030 16.192 -18.321 1.00 58.84 190 ARG A C 1
ATOM 1520 O O . ARG A 1 190 ? 2.468 15.262 -18.886 1.00 58.84 190 ARG A O 1
ATOM 1527 N N . ILE A 1 191 ? 2.362 17.248 -17.889 1.00 56.91 191 ILE A N 1
ATOM 1528 C CA . ILE A 1 191 ? 0.958 17.404 -18.216 1.00 56.91 191 ILE A CA 1
ATOM 1529 C C . ILE A 1 191 ? 0.857 17.813 -19.689 1.00 56.91 191 ILE A C 1
ATOM 1531 O O . ILE A 1 191 ? 1.205 18.944 -20.042 1.00 56.91 191 ILE A O 1
ATOM 1535 N N . SER A 1 192 ? 0.351 16.918 -20.542 1.00 46.16 192 SER A N 1
ATOM 1536 C CA . SER A 1 192 ? 0.034 17.231 -21.934 1.00 46.16 192 SER A CA 1
ATOM 1537 C C . SER A 1 192 ? -1.216 18.118 -21.997 1.00 46.16 192 SER A C 1
ATOM 1539 O O . SER A 1 192 ? -2.316 17.688 -22.344 1.00 46.16 192 SER A O 1
ATOM 1541 N N . TRP A 1 193 ? -1.070 19.391 -21.648 1.00 38.47 193 TRP A N 1
ATOM 1542 C CA . TRP A 1 193 ? -1.911 20.411 -22.253 1.00 38.47 193 TRP A CA 1
ATOM 1543 C C . TRP A 1 193 ? -1.335 20.640 -23.647 1.00 38.47 193 TRP A C 1
ATOM 1545 O O . TRP A 1 193 ? -0.137 20.893 -23.773 1.00 38.47 193 TRP A O 1
ATOM 1555 N N . GLN A 1 194 ? -2.158 20.639 -24.694 1.00 35.09 194 GLN A N 1
ATOM 1556 C CA . GLN A 1 194 ? -1.746 21.148 -26.011 1.00 35.09 194 GLN A CA 1
ATOM 1557 C C . GLN A 1 194 ? -1.251 22.616 -25.974 1.00 35.09 194 GLN A C 1
ATOM 1559 O O . GLN A 1 194 ? -0.862 23.160 -26.997 1.00 35.09 194 GLN A O 1
ATOM 1564 N N . THR A 1 195 ? -1.186 23.257 -24.805 1.00 35.12 195 THR A N 1
ATOM 1565 C CA . THR A 1 195 ? -0.711 24.625 -24.594 1.00 35.12 195 THR A CA 1
ATOM 1566 C C . THR A 1 195 ? -0.023 24.780 -23.234 1.00 35.12 195 THR A C 1
ATOM 1568 O O . THR A 1 195 ? -0.426 25.562 -22.379 1.00 35.12 195 THR A O 1
ATOM 1571 N N . LYS A 1 196 ? 1.089 24.070 -23.033 1.00 36.28 196 LYS A N 1
ATOM 1572 C CA . LYS A 1 196 ? 2.190 24.626 -22.230 1.00 36.28 196 LYS A CA 1
ATOM 1573 C C . LYS A 1 196 ? 3.520 24.472 -22.967 1.00 36.28 196 LYS A C 1
ATOM 1575 O O . LYS A 1 196 ? 4.491 23.933 -22.453 1.00 36.28 196 LYS A O 1
ATOM 1580 N N . MET A 1 197 ? 3.567 25.020 -24.185 1.00 31.81 197 MET A N 1
ATOM 1581 C CA . MET A 1 197 ? 4.739 25.805 -24.570 1.00 31.81 197 MET A CA 1
ATOM 1582 C C . MET A 1 197 ? 4.811 26.972 -23.577 1.00 31.81 197 MET A C 1
ATOM 1584 O O . MET A 1 197 ? 4.206 28.016 -23.796 1.00 31.81 197 MET A O 1
ATOM 1588 N N . MET A 1 198 ? 5.495 26.793 -22.448 1.00 29.50 198 MET A N 1
ATOM 1589 C CA . MET A 1 198 ? 6.221 27.941 -21.924 1.00 29.50 198 MET A CA 1
ATOM 1590 C C . MET A 1 198 ? 7.454 28.066 -22.815 1.00 29.50 198 MET A C 1
ATOM 1592 O O . MET A 1 198 ? 8.183 27.082 -22.964 1.00 29.50 198 MET A O 1
ATOM 1596 N N . PRO A 1 199 ? 7.636 29.200 -23.506 1.00 30.89 199 PRO A N 1
ATOM 1597 C CA . PRO A 1 199 ? 8.807 29.381 -24.331 1.00 30.89 199 PRO A CA 1
ATOM 1598 C C . PRO A 1 199 ? 10.021 29.336 -23.407 1.00 30.89 199 PRO A C 1
ATOM 1600 O O . PRO A 1 199 ? 10.015 29.930 -22.328 1.00 30.89 199 PRO A O 1
ATOM 1603 N N . PHE A 1 200 ? 11.082 28.681 -23.866 1.00 34.56 200 PHE A N 1
ATOM 1604 C CA . PHE A 1 200 ? 12.440 29.115 -23.565 1.00 34.56 200 PHE A CA 1
ATOM 1605 C C . PHE A 1 200 ? 12.559 30.578 -24.035 1.00 34.56 200 PHE A C 1
ATOM 1607 O O . PHE A 1 200 ? 13.022 30.868 -25.136 1.00 34.56 200 PHE A O 1
ATOM 1614 N N . ALA A 1 201 ? 12.036 31.517 -23.249 1.00 29.44 201 ALA A N 1
ATOM 1615 C CA . ALA A 1 201 ? 12.240 32.934 -23.454 1.00 29.44 201 ALA A CA 1
ATOM 1616 C C . ALA A 1 201 ? 13.537 33.283 -22.737 1.00 29.44 201 ALA A C 1
ATOM 1618 O O . ALA A 1 201 ? 13.571 33.539 -21.536 1.00 29.44 201 ALA A O 1
ATOM 1619 N N . ALA A 1 202 ? 14.619 33.252 -23.510 1.00 30.72 202 ALA A N 1
ATOM 1620 C CA . ALA A 1 202 ? 15.841 33.953 -23.183 1.00 30.72 202 ALA A CA 1
ATOM 1621 C C . ALA A 1 202 ? 15.493 35.409 -22.835 1.00 30.72 202 ALA A C 1
ATOM 1623 O O . ALA A 1 202 ? 15.198 36.212 -23.722 1.00 30.72 202 ALA A O 1
ATOM 1624 N N . CYS A 1 203 ? 15.544 35.756 -21.550 1.00 24.81 203 CYS A N 1
ATOM 1625 C CA . CYS A 1 203 ? 15.658 37.145 -21.131 1.00 24.81 203 CYS A CA 1
ATOM 1626 C C . CYS A 1 203 ? 17.064 37.618 -21.523 1.00 24.81 203 CYS A C 1
ATOM 1628 O O . CYS A 1 203 ? 18.026 37.478 -20.771 1.00 24.81 203 CYS A O 1
ATOM 1630 N N . ARG A 1 204 ? 17.197 38.134 -22.748 1.00 28.61 204 ARG A N 1
ATOM 1631 C CA . ARG A 1 204 ? 18.269 39.067 -23.091 1.00 28.61 204 ARG A CA 1
ATOM 1632 C C . ARG A 1 204 ? 17.902 40.402 -22.453 1.00 28.61 204 ARG A C 1
ATOM 1634 O O . ARG A 1 204 ? 17.007 41.079 -22.945 1.00 28.61 204 ARG A O 1
ATOM 1641 N N . CYS A 1 205 ? 18.581 40.757 -21.366 1.00 28.69 205 CYS A N 1
ATOM 1642 C CA . CYS A 1 205 ? 18.656 42.147 -20.936 1.00 28.69 205 CYS A CA 1
ATOM 1643 C C . CYS A 1 205 ? 19.597 42.882 -21.895 1.00 28.69 205 CYS A C 1
ATOM 1645 O O . CYS A 1 205 ? 20.789 42.574 -21.954 1.00 28.69 205 CYS A O 1
ATOM 1647 N N . SER A 1 206 ? 19.026 43.792 -22.679 1.00 33.62 206 SER A N 1
ATOM 1648 C CA . SER A 1 206 ? 19.693 45.014 -23.134 1.00 33.62 206 SER A CA 1
ATOM 1649 C C . SER A 1 206 ? 19.881 45.969 -21.964 1.00 33.62 206 SER A C 1
ATOM 1651 O O . SER A 1 206 ? 18.913 46.060 -21.173 1.00 33.62 206 SER A O 1
#

Sequence (206 aa):
MRLKYSLARKTLLGAALGLLAAGLIWLFSEVVAPGIYNRFEAETLDLRYRRRIDHLRAQRGEAAIEEIVIVDIDERSMQKLGNFSQWPRTHHARLVDYLHTGGASVICFDILFMNRNLDRRADSLFADRVYAAGNVVNALAFARANPEAFRYVMTEPPQSFNAARYALDLPPSAARRFAHEDRFGSLDLRISWQTKMMPFAACRCS

Radius of gyration: 30.27 Å; chains: 1; bounding box: 47×63×88 Å

Secondary structure (DSSP, 8-state):
--HHHHHHHHHHHHHHHHHHHHHHHHHIIIII-HHHHHHHHHHHHHHHHHHHHHHHHHHHTT------------HHHHHHH--GGGS-HHHHHHHHHHHHHTT-S-EEE-----SPPS-HHHHHHHHHHHHHH--EEE---EE--BGGGTB---SS--TT--GGGG-EEE-HHHHGGGTT--EETTEEEEE--TT-----------

Foldseek 3Di:
DPPVVVVVVVVVVVVVVVVVVVVVVVCCCPPVPVPVVVVVVVVVVVVVVVVVVVVVCVVCDPVDDPDDDDDDCDPVNCVVQNDPLQHQLLVVLVVLVVCLVVVPQAAEDPDDNLDDHPDPVSVVSNVVSCVVSVRYDYDWDFDAADVVVVRHQCPDDPPPDPLVVQEDEDDPVVCVVCVRTQAIRPHGYDHPDVDPPPDPPPPPDD